Protein 5FUW (pdb70)

Organism: Trypanosoma brucei brucei (strain 927/4 GUTat10.1) (NCBI:txid185431)

Secondary structure (DSSP, 8-state):
---EEEEEE--TTS-HHHHHHHHHHHHHHTT--EEEEEETT----SEEEESSGGGGTTGGGG-SEEEEESGGG-TTHHHHHHHHHHTT-EEEEE--SB-TTSPBPHHHHHHHHH-SEEEE--EE-TTTSSSEE-EEEE-S----S----STTTEEEE-HHHHHHHHH-/--EEEEEE--TTS-HHHHHHHHHHHHHHTT--EEEEEE------EEEESSGGGGTTGGGG-SEEEESSGGG-TTHHHHHHHHHHTT-EEEEE--SB-TTSPBPHHHHHHHHH-SEEEE--EE-TTTSSSEE-EEEE-S----S-----TTTEEEE-HHHHHHHHH-

B-factor: mean 57.03, std 20.12, range [27.32, 152.0]

InterPro domains:
  IPR001267 Thymidine kinase [PF00265] (6-178)
  IPR001267 Thymidine kinase [PF00265] (205-378)
  IPR001267 Thymidine kinase [PTHR11441] (203-389)
  IPR020633 Thymidine kinase, conserved site [PS00603] (165-178)
  IPR020633 Thymidine kinase, conserved site [PS00603] (365-378)
  IPR027417 P-loop containing nucleoside triphosphate hydrolase [G3DSA:3.40.50.300] (4-137)
  IPR027417 P-loop containing nucleoside triphosphate hydrolase [G3DSA:3.40.50.300] (203-337)
  IPR027417 P-loop containing nucleoside triphosphate hydrolase [SSF52540] (6-137)
  IPR027417 P-loop containing nucleoside triphosphate hydrolase [SSF52540] (205-337)

Structure (mmCIF, N/CA/C/O backbone):
data_5FUW
#
_entry.id   5FUW
#
_cell.length_a   114.999
_cell.length_b   114.999
_cell.length_c   104.770
_cell.angle_alpha   90.00
_cell.angle_beta   90.00
_cell.angle_gamma   90.00
#
_symmetry.space_group_name_H-M   'P 43 2 2'
#
loop_
_entity.id
_entity.type
_entity.pdbx_description
1 polymer 'THYMDINE KINASE'
2 non-polymer '[(2R,3S,5R)-3-HYDROXY-5-[(5S)-5-METHYL-2,4-DIOXO-1,3-DIAZINAN-1-YL]OXOLAN-2-YL]METHYL DIHYDROGEN PHOSPHATE'
3 non-polymer 'PHOSPHATE ION'
4 non-polymer 'ZINC ION'
5 non-polymer THYMIDINE
6 water water
#
loop_
_atom_site.group_PDB
_atom_site.id
_atom_site.type_symbol
_atom_site.label_atom_id
_atom_site.label_alt_id
_atom_site.label_comp_id
_atom_site.label_asym_id
_atom_site.label_entity_id
_atom_site.label_seq_id
_atom_site.pdbx_PDB_ins_code
_atom_site.Cartn_x
_atom_site.Cartn_y
_atom_site.Cartn_z
_atom_site.occupancy
_atom_site.B_iso_or_equiv
_atom_site.auth_seq_id
_atom_site.auth_comp_id
_atom_site.auth_asym_id
_atom_site.auth_atom_id
_atom_site.pdbx_PDB_model_num
ATOM 1 N N . ALA A 1 1 ? 16.876 -28.978 -20.142 1.00 137.58 203 ALA A N 1
ATOM 2 C CA . ALA A 1 1 ? 16.753 -29.159 -18.651 1.00 132.44 203 ALA A CA 1
ATOM 3 C C . ALA A 1 1 ? 15.735 -30.291 -18.319 1.00 121.35 203 ALA A C 1
ATOM 4 O O . ALA A 1 1 ? 15.262 -31.011 -19.227 1.00 113.40 203 ALA A O 1
ATOM 6 N N . HIS A 1 2 ? 15.398 -30.455 -17.035 1.00 91.43 204 HIS A N 1
ATOM 7 C CA . HIS A 1 2 ? 14.266 -31.304 -16.650 1.00 80.93 204 HIS A CA 1
ATOM 8 C C . HIS A 1 2 ? 12.947 -30.510 -16.534 1.00 47.95 204 HIS A C 1
ATOM 9 O O . HIS A 1 2 ? 12.526 -30.201 -15.485 1.00 55.41 204 HIS A O 1
ATOM 16 N N . GLY A 1 3 ? 12.288 -30.284 -17.654 1.00 38.22 205 GLY A N 1
ATOM 17 C CA . GLY A 1 3 ? 10.951 -29.735 -17.710 1.00 42.04 205 GLY A CA 1
ATOM 18 C C . GLY A 1 3 ? 9.869 -30.550 -17.031 1.00 37.75 205 GLY A C 1
ATOM 19 O O . GLY A 1 3 ? 10.031 -31.709 -16.794 1.00 45.94 205 GLY A O 1
ATOM 20 N N . ARG A 1 4 ? 8.815 -29.898 -16.579 1.00 42.47 206 ARG A N 1
ATOM 21 C CA . ARG A 1 4 ? 7.708 -30.578 -15.926 1.00 35.63 206 ARG A CA 1
ATOM 22 C C . ARG A 1 4 ? 6.496 -29.697 -15.893 1.00 40.22 206 ARG A C 1
ATOM 23 O O . ARG A 1 4 ? 6.594 -28.501 -16.173 1.00 34.20 206 ARG A O 1
ATOM 31 N N . ILE A 1 5 ? 5.342 -30.317 -15.637 1.00 35.67 207 ILE A N 1
ATOM 32 C CA . ILE A 1 5 ? 4.075 -29.667 -15.545 1.00 34.85 207 ILE A CA 1
ATOM 33 C C . ILE A 1 5 ? 3.496 -30.049 -14.225 1.00 36.21 207 ILE A C 1
ATOM 34 O O . ILE A 1 5 ? 3.355 -31.239 -13.913 1.00 37.67 207 ILE A O 1
ATOM 39 N N . GLU A 1 6 ? 3.160 -29.043 -13.421 1.00 33.72 208 GLU A N 1
ATOM 40 C CA . GLU A 1 6 ? 2.494 -29.262 -12.153 1.00 28.91 208 GLU A CA 1
ATOM 41 C C . GLU A 1 6 ? 1.168 -28.555 -12.230 1.00 34.88 208 GLU A C 1
ATOM 42 O O . GLU A 1 6 ? 1.087 -27.434 -12.674 1.00 39.63 208 GLU A O 1
ATOM 48 N N . LEU A 1 7 ? 0.140 -29.228 -11.751 1.00 33.80 209 LEU A N 1
ATOM 49 C CA . LEU A 1 7 ? -1.206 -28.802 -11.847 1.00 30.23 209 LEU A CA 1
ATOM 50 C C . LEU A 1 7 ? -1.853 -28.755 -10.505 1.00 32.21 209 LEU A C 1
ATOM 51 O O . LEU A 1 7 ? -1.707 -29.691 -9.648 1.00 32.54 209 LEU A O 1
ATOM 56 N N . ILE A 1 8 ? -2.487 -27.615 -10.237 1.00 31.39 210 ILE A N 1
ATOM 57 C CA . ILE A 1 8 ? -3.193 -27.413 -9.012 1.00 28.84 210 ILE A CA 1
ATOM 58 C C . ILE A 1 8 ? -4.633 -27.180 -9.408 1.00 30.82 210 ILE A C 1
ATOM 59 O O . ILE A 1 8 ? -4.945 -26.144 -10.039 1.00 34.08 210 ILE A O 1
ATOM 64 N N . ILE A 1 9 ? -5.541 -28.010 -8.914 1.00 31.23 211 ILE A N 1
ATOM 65 C CA . ILE A 1 9 ? -6.967 -27.888 -9.203 1.00 34.06 211 ILE A CA 1
ATOM 66 C C . ILE A 1 9 ? -7.782 -27.876 -7.939 1.00 33.57 211 ILE A C 1
ATOM 67 O O . ILE A 1 9 ? -7.241 -27.896 -6.868 1.00 32.44 211 ILE A O 1
ATOM 72 N N . GLY A 1 10 ? -9.079 -27.781 -8.090 1.00 29.85 212 GLY A N 1
ATOM 73 C CA . GLY A 1 10 ? -9.995 -27.698 -6.964 1.00 33.00 212 GLY A CA 1
ATOM 74 C C . GLY A 1 10 ? -10.979 -26.631 -7.288 1.00 30.97 212 GLY A C 1
ATOM 75 O O . GLY A 1 10 ? -10.868 -25.971 -8.301 1.00 32.53 212 GLY A O 1
ATOM 76 N N . PRO A 1 11 ? -12.007 -26.486 -6.474 1.00 31.70 213 PRO A N 1
ATOM 77 C CA . PRO A 1 11 ? -13.011 -25.460 -6.696 1.00 32.60 213 PRO A CA 1
ATOM 78 C C . PRO A 1 11 ? -12.558 -24.075 -6.289 1.00 37.95 213 PRO A C 1
ATOM 79 O O . PRO A 1 11 ? -11.412 -23.865 -5.907 1.00 32.57 213 PRO A O 1
ATOM 83 N N . MET A 1 12 ? -1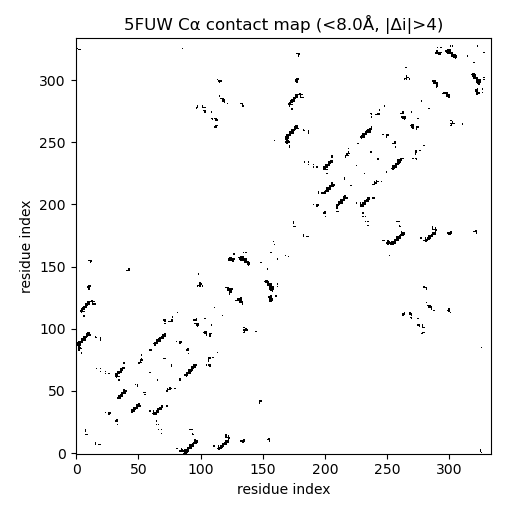3.433 -23.100 -6.460 1.00 37.99 214 MET A N 1
ATOM 84 C CA . MET A 1 12 ? -13.158 -21.796 -6.038 1.00 36.35 214 MET A CA 1
ATOM 85 C C . MET A 1 12 ? -12.954 -21.756 -4.514 1.00 34.48 214 MET A C 1
ATOM 86 O O . MET A 1 12 ? -13.501 -22.569 -3.737 1.00 34.19 214 MET A O 1
ATOM 91 N N . PHE A 1 13 ? -12.241 -20.733 -4.067 1.00 33.63 215 PHE A N 1
ATOM 92 C CA . PHE A 1 13 ? -12.010 -20.491 -2.601 1.00 34.11 215 PHE A CA 1
ATOM 93 C C . PHE A 1 13 ? -11.101 -21.484 -1.873 1.00 32.64 215 PHE A C 1
ATOM 94 O O . PHE A 1 13 ? -11.125 -21.567 -0.652 1.00 39.63 215 PHE A O 1
ATOM 102 N N . ALA A 1 14 ? -10.424 -22.337 -2.648 1.00 34.34 216 ALA A N 1
ATOM 103 C CA . ALA A 1 14 ? -9.571 -23.359 -2.154 1.00 34.29 216 ALA A CA 1
ATOM 104 C C . ALA A 1 14 ? -8.097 -22.889 -2.044 1.00 33.44 216 ALA A C 1
ATOM 105 O O . ALA A 1 14 ? -7.269 -23.627 -1.549 1.00 33.10 216 ALA A O 1
ATOM 107 N N . GLY A 1 15 ? -7.812 -21.676 -2.480 1.00 32.25 217 GLY A N 1
ATOM 108 C CA . GLY A 1 15 ? -6.486 -21.119 -2.452 1.00 33.98 217 GLY A CA 1
ATOM 109 C C . GLY A 1 15 ? -5.517 -21.581 -3.484 1.00 32.93 217 GLY A C 1
ATOM 110 O O . GLY A 1 15 ? -4.301 -21.596 -3.252 1.00 32.17 217 GLY A O 1
ATOM 111 N N . LYS A 1 16 ? -6.000 -21.877 -4.682 1.00 30.27 218 LYS A N 1
ATOM 112 C CA . LYS A 1 16 ? -5.144 -22.407 -5.701 1.00 31.05 218 LYS A CA 1
ATOM 113 C C . LYS A 1 16 ? -4.082 -21.395 -6.137 1.00 32.70 218 LYS A C 1
ATOM 114 O O . LYS A 1 16 ? -2.951 -21.767 -6.415 1.00 31.42 218 LYS A O 1
ATOM 120 N N . THR A 1 17 ? -4.484 -20.153 -6.324 1.00 31.31 219 THR A N 1
ATOM 121 C CA . THR A 1 17 ? -3.509 -19.152 -6.747 1.00 36.56 219 THR A CA 1
ATOM 122 C C . THR A 1 17 ? -2.441 -18.904 -5.617 1.00 32.13 219 THR A C 1
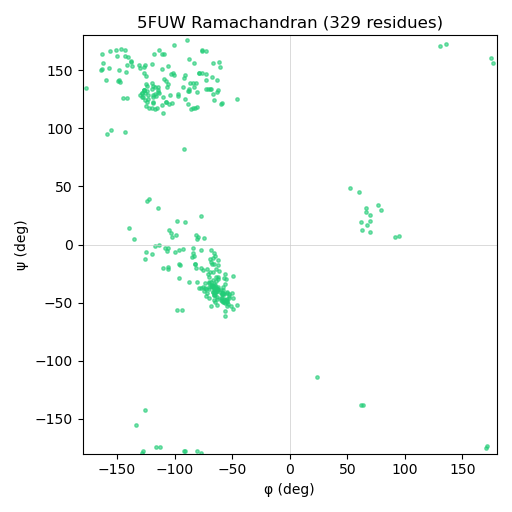ATOM 123 O O . THR A 1 17 ? -1.291 -18.692 -5.933 1.00 31.27 219 THR A O 1
ATOM 127 N N . THR A 1 18 ? -2.873 -18.921 -4.358 1.00 29.35 220 THR A N 1
ATOM 128 C CA . THR A 1 18 ? -1.994 -18.800 -3.225 1.00 35.19 220 THR A CA 1
ATOM 129 C C . THR A 1 18 ? -0.951 -19.937 -3.246 1.00 33.85 220 THR A C 1
ATOM 130 O O . THR A 1 18 ? 0.219 -19.691 -3.069 1.00 28.50 220 THR A O 1
ATOM 134 N N . GLU A 1 19 ? -1.390 -21.156 -3.568 1.00 31.38 221 GLU A N 1
ATOM 135 C CA . GLU A 1 19 ? -0.449 -22.279 -3.667 1.00 28.35 221 GLU A CA 1
ATOM 136 C C . GLU A 1 19 ? 0.485 -22.096 -4.807 1.00 29.23 221 GLU A C 1
ATOM 137 O O . GLU A 1 19 ? 1.669 -22.336 -4.701 1.00 28.53 221 GLU A O 1
ATOM 143 N N . LEU A 1 20 ? -0.039 -21.618 -5.925 1.00 31.45 222 LEU A N 1
ATOM 144 C CA . LEU A 1 20 ? 0.802 -21.348 -7.053 1.00 29.32 222 LEU A CA 1
ATOM 145 C C . LEU A 1 20 ? 1.953 -20.351 -6.705 1.00 31.68 222 LEU A C 1
ATOM 146 O O . LEU A 1 20 ? 3.094 -20.532 -7.160 1.00 30.84 222 LEU A O 1
ATOM 151 N N . MET A 1 21 ? 1.580 -19.231 -6.071 1.00 30.14 223 MET A N 1
ATOM 152 C CA . MET A 1 21 ? 2.522 -18.219 -5.714 1.00 33.33 223 MET A CA 1
ATOM 153 C C . MET A 1 21 ? 3.477 -18.746 -4.600 1.00 32.30 223 MET A C 1
ATOM 154 O O . MET A 1 21 ? 4.642 -18.428 -4.606 1.00 28.19 223 MET A O 1
ATOM 159 N N . ARG A 1 22 ? 2.982 -19.567 -3.662 1.00 29.94 224 ARG A N 1
ATOM 160 C CA . ARG A 1 22 ? 3.921 -20.257 -2.714 1.00 30.38 224 ARG A CA 1
ATOM 161 C C . ARG A 1 22 ? 4.985 -20.981 -3.471 1.00 34.38 224 ARG A C 1
ATOM 162 O O . ARG A 1 22 ? 6.178 -20.841 -3.141 1.00 30.72 224 ARG A O 1
ATOM 170 N N . ARG A 1 23 ? 4.597 -21.664 -4.555 1.00 29.60 225 ARG A N 1
ATOM 171 C CA . ARG A 1 23 ? 5.620 -22.382 -5.269 1.00 31.60 225 ARG A CA 1
ATOM 172 C C . ARG A 1 23 ? 6.542 -21.499 -6.027 1.00 30.23 225 ARG A C 1
ATOM 173 O O . ARG A 1 23 ? 7.749 -21.728 -6.050 1.00 32.78 225 ARG A O 1
ATOM 181 N N . VAL A 1 24 ? 5.995 -20.494 -6.677 1.00 30.53 226 VAL A N 1
ATOM 182 C CA . VAL A 1 24 ? 6.865 -19.558 -7.349 1.00 29.44 226 VAL A CA 1
ATOM 183 C C . VAL A 1 24 ? 7.918 -18.982 -6.360 1.00 32.02 226 VAL A C 1
ATOM 184 O O . VAL A 1 24 ? 9.124 -18.869 -6.725 1.00 32.95 226 VAL A O 1
ATOM 188 N N . GLN A 1 25 ? 7.459 -18.531 -5.198 1.00 31.82 227 GLN A N 1
ATOM 189 C CA . GLN A 1 25 ? 8.356 -17.880 -4.238 1.00 34.03 227 GLN A CA 1
ATOM 190 C C . GLN A 1 25 ? 9.539 -18.782 -3.818 1.00 34.90 227 GLN A C 1
ATOM 191 O O . GLN A 1 25 ? 10.664 -18.291 -3.727 1.00 35.34 227 GLN A O 1
ATOM 197 N N . ARG A 1 26 ? 9.273 -20.064 -3.638 1.00 30.23 228 ARG A N 1
ATOM 198 C CA . ARG A 1 26 ? 10.328 -21.037 -3.423 1.00 36.12 228 ARG A CA 1
ATOM 199 C C . ARG A 1 26 ? 11.363 -21.030 -4.495 1.00 34.18 228 ARG A C 1
ATOM 200 O O . ARG A 1 26 ? 12.522 -21.049 -4.196 1.00 36.58 228 ARG A O 1
ATOM 208 N N . HIS A 1 27 ? 10.936 -21.015 -5.747 1.00 32.11 229 HIS A N 1
ATOM 209 C CA . HIS A 1 27 ? 11.893 -20.969 -6.863 1.00 35.13 229 HIS A CA 1
ATOM 210 C C . HIS A 1 27 ? 12.653 -19.677 -6.917 1.00 33.08 229 HIS A C 1
ATOM 211 O O . HIS A 1 27 ? 13.845 -19.647 -7.261 1.00 31.22 229 HIS A O 1
ATOM 218 N N . LYS A 1 28 ? 11.966 -18.602 -6.584 1.00 27.32 230 LYS A N 1
ATOM 219 C CA . LYS A 1 28 ? 12.620 -17.281 -6.563 1.00 33.28 230 LYS A CA 1
ATOM 220 C C . LYS A 1 28 ? 13.740 -17.220 -5.465 1.00 37.39 230 LYS A C 1
ATOM 221 O O . LYS A 1 28 ? 14.783 -16.704 -5.731 1.00 34.40 230 LYS A O 1
ATOM 227 N N . HIS A 1 29 ? 13.567 -17.883 -4.339 1.00 33.91 231 HIS A N 1
ATOM 228 C CA . HIS A 1 29 ? 14.639 -17.899 -3.358 1.00 34.98 231 HIS A CA 1
ATOM 229 C C . HIS A 1 29 ? 15.902 -18.594 -3.880 1.00 34.74 231 HIS A C 1
ATOM 230 O O . HIS A 1 29 ? 16.992 -18.283 -3.444 1.00 37.99 231 HIS A O 1
ATOM 237 N N . ALA A 1 30 ? 15.765 -19.536 -4.800 1.00 35.44 232 ALA A N 1
ATOM 238 C CA . ALA A 1 30 ? 16.912 -20.121 -5.455 1.00 36.45 232 ALA A CA 1
ATOM 239 C C . ALA A 1 30 ? 17.307 -19.416 -6.723 1.00 34.87 232 ALA A C 1
ATOM 240 O O . ALA A 1 30 ? 18.006 -19.978 -7.539 1.00 36.51 232 ALA A O 1
ATOM 242 N N . GLN A 1 31 ? 16.866 -18.176 -6.879 1.00 35.89 233 GLN A N 1
ATOM 243 C CA . GLN A 1 31 ? 17.259 -17.313 -7.955 1.00 38.83 233 GLN A CA 1
ATOM 244 C C . GLN A 1 31 ? 16.791 -17.748 -9.340 1.00 38.56 233 GLN A C 1
ATOM 245 O O . GLN A 1 31 ? 17.290 -17.263 -10.364 1.00 36.36 233 GLN A O 1
ATOM 251 N N . ARG A 1 32 ? 15.822 -18.627 -9.395 1.00 33.83 234 ARG A N 1
ATOM 252 C CA . ARG A 1 32 ? 15.235 -18.967 -10.689 1.00 34.07 234 ARG A CA 1
ATOM 253 C C . ARG A 1 32 ? 14.385 -17.863 -11.189 1.00 30.94 234 ARG A C 1
ATOM 254 O O . ARG A 1 32 ? 13.672 -17.253 -10.399 1.00 33.83 234 ARG A O 1
ATOM 262 N N . SER A 1 33 ? 14.439 -17.635 -12.496 1.00 29.36 235 SER A N 1
ATOM 263 C CA . SER A 1 33 ? 13.602 -16.681 -13.123 1.00 28.09 235 SER A CA 1
ATOM 264 C C . SER A 1 33 ? 12.196 -17.249 -13.384 1.00 30.09 235 SER A C 1
ATOM 265 O O . SER A 1 33 ? 12.030 -18.371 -13.886 1.00 31.64 235 SER A O 1
ATOM 268 N N . CYS A 1 34 ? 11.215 -16.488 -13.000 1.00 31.20 236 CYS A N 1
ATOM 269 C CA . CYS A 1 34 ? 9.831 -16.870 -12.931 1.00 31.11 236 CYS A CA 1
ATOM 270 C C . CYS A 1 34 ? 9.000 -15.908 -13.687 1.00 34.29 236 CYS A C 1
ATOM 271 O O . CYS A 1 34 ? 9.165 -14.712 -13.557 1.00 33.32 236 CYS A O 1
ATOM 274 N N . TYR A 1 35 ? 8.085 -16.430 -14.524 1.00 33.84 237 TYR A N 1
ATOM 275 C CA . TYR A 1 35 ? 7.206 -15.601 -15.313 1.00 33.67 237 TYR A CA 1
ATOM 276 C C . TYR A 1 35 ? 5.801 -15.982 -14.980 1.00 33.67 237 TYR A C 1
ATOM 277 O O . TYR A 1 35 ? 5.452 -17.147 -15.133 1.00 34.51 237 TYR A O 1
ATOM 286 N N . ILE A 1 36 ? 4.971 -15.025 -14.643 1.00 31.65 238 ILE A N 1
ATOM 287 C CA . ILE A 1 36 ? 3.572 -15.302 -14.265 1.00 32.51 238 ILE A CA 1
ATOM 288 C C . ILE A 1 36 ? 2.608 -14.761 -15.342 1.00 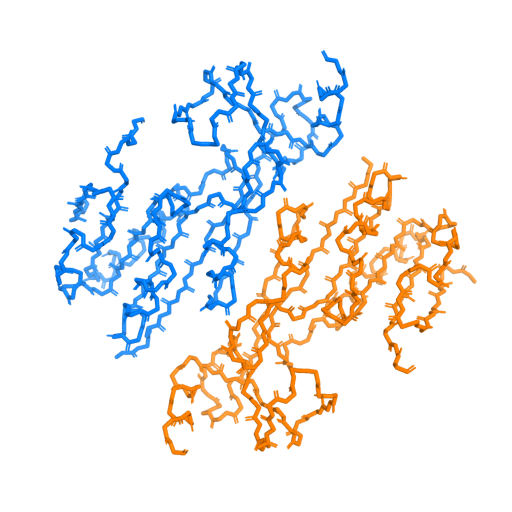40.45 238 ILE A C 1
ATOM 289 O O . ILE A 1 36 ? 2.622 -13.579 -15.669 1.00 36.37 238 ILE A O 1
ATOM 294 N N . ILE A 1 37 ? 1.834 -15.652 -15.927 1.00 35.24 239 ILE A N 1
ATOM 295 C CA . ILE A 1 37 ? 0.845 -15.323 -16.928 1.00 34.49 239 ILE A CA 1
ATOM 296 C C . ILE A 1 37 ? -0.557 -15.397 -16.316 1.00 34.46 239 ILE A C 1
ATOM 297 O O . ILE A 1 37 ? -0.945 -16.436 -15.736 1.00 36.40 239 ILE A O 1
ATOM 302 N N . LYS A 1 38 ? -1.276 -14.276 -16.356 1.00 35.88 240 LYS A N 1
ATOM 303 C CA . LYS A 1 38 ? -2.650 -14.177 -15.866 1.00 43.23 240 LYS A CA 1
ATOM 304 C C . LYS A 1 38 ? -3.555 -13.979 -17.063 1.00 42.37 240 LYS A C 1
ATOM 305 O O . LYS A 1 38 ? -3.109 -13.606 -18.166 1.00 40.83 240 LYS A O 1
ATOM 309 N N . TYR A 1 39 ? -4.816 -14.194 -16.817 1.00 38.87 241 TYR A N 1
ATOM 310 C CA . TYR A 1 39 ? -5.839 -14.010 -17.811 1.00 44.21 241 TYR A CA 1
ATOM 311 C C . TYR A 1 39 ? -6.353 -12.557 -17.823 1.00 47.37 241 TYR A C 1
ATOM 312 O O . TYR A 1 39 ? -6.661 -11.992 -16.815 1.00 49.50 241 TYR A O 1
ATOM 321 N N . THR A 1 40 ? -6.425 -12.030 -19.017 1.00 55.78 242 THR A N 1
ATOM 322 C CA . THR A 1 40 ? -6.668 -10.641 -19.338 1.00 70.43 242 THR A CA 1
ATOM 323 C C . THR A 1 40 ? -7.931 -10.104 -18.789 1.00 71.33 242 THR A C 1
ATOM 324 O O . THR A 1 40 ? -7.884 -9.061 -18.188 1.00 74.54 242 THR A O 1
ATOM 328 N N . GLY A 1 41 ? -9.051 -10.814 -18.985 1.00 78.78 243 GLY A N 1
ATOM 329 C CA . GLY A 1 41 ? -10.363 -10.388 -18.489 1.00 96.07 243 GLY A CA 1
ATOM 330 C C . GLY A 1 41 ? -10.571 -10.556 -16.979 1.00 97.52 243 GLY A C 1
ATOM 331 O O . GLY A 1 41 ? -11.630 -10.227 -16.456 1.00 98.95 243 GLY A O 1
ATOM 332 N N . ASP A 1 42 ? -9.531 -10.960 -16.264 1.00 113.39 244 ASP A N 1
ATOM 333 C CA . ASP A 1 42 ? -9.639 -11.395 -14.884 1.00 108.91 244 ASP A CA 1
ATOM 334 C C . ASP A 1 42 ? -9.504 -10.211 -13.937 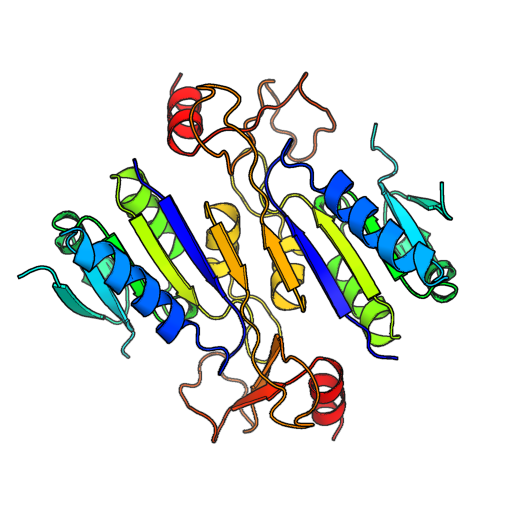1.00 115.59 244 ASP A C 1
ATOM 335 O O . ASP A 1 42 ? -8.580 -9.392 -14.077 1.00 107.62 244 ASP A O 1
ATOM 340 N N . THR A 1 43 ? -10.423 -10.136 -12.973 1.00 128.98 245 THR A N 1
ATOM 341 C CA . THR A 1 43 ? -10.472 -9.043 -11.978 1.00 130.78 245 THR A CA 1
ATOM 342 C C . THR A 1 43 ? -10.909 -9.644 -10.639 1.00 113.33 245 THR A C 1
ATOM 343 O O . THR A 1 43 ? -10.111 -9.830 -9.723 1.00 112.51 245 THR A O 1
ATOM 347 N N . LEU A 1 58 ? 5.548 -10.070 -7.010 1.00 103.11 260 LEU A N 1
ATOM 348 C CA . LEU A 1 58 ? 6.042 -8.892 -7.707 1.00 95.07 260 LEU A CA 1
ATOM 349 C C . LEU A 1 58 ? 7.132 -9.305 -8.701 1.00 85.45 260 LEU A C 1
ATOM 350 O O . LEU A 1 58 ? 8.092 -8.577 -8.864 1.00 82.51 260 LEU A O 1
ATOM 352 N N . THR A 1 59 ? 6.949 -10.456 -9.370 1.00 79.03 261 THR A N 1
ATOM 353 C CA . THR A 1 59 ? 7.819 -10.875 -10.474 1.00 83.87 261 THR A CA 1
ATOM 354 C C . THR A 1 59 ? 7.281 -10.632 -11.915 1.00 69.35 261 THR A C 1
ATOM 355 O O . THR A 1 59 ? 6.117 -10.298 -12.089 1.00 67.34 261 THR A O 1
ATOM 359 N N . ALA A 1 60 ? 8.139 -10.854 -12.915 1.00 69.49 262 ALA A N 1
ATOM 360 C CA . ALA A 1 60 ? 7.751 -10.669 -14.387 1.00 63.02 262 ALA A CA 1
ATOM 361 C C . ALA A 1 60 ? 6.421 -11.284 -14.740 1.00 45.57 262 ALA A C 1
ATOM 362 O O . ALA A 1 60 ? 6.176 -12.442 -14.340 1.00 40.66 262 ALA A O 1
ATOM 364 N N . ASN A 1 61 ? 5.523 -10.500 -15.308 1.00 49.48 263 ASN A N 1
ATOM 365 C CA . ASN A 1 61 ? 4.178 -10.964 -15.611 1.00 49.38 263 ASN A CA 1
ATOM 366 C C . ASN A 1 61 ? 3.486 -10.213 -16.702 1.00 54.75 263 ASN A C 1
ATOM 367 O O . ASN A 1 61 ? 3.944 -9.203 -17.180 1.00 53.32 263 ASN A O 1
ATOM 372 N N . VAL A 1 62 ? 2.403 -10.807 -17.144 1.00 46.30 264 VAL A N 1
ATOM 373 C CA . VAL A 1 62 ? 1.747 -10.401 -18.295 1.00 41.75 264 VAL A CA 1
ATOM 374 C C . VAL A 1 62 ? 0.330 -10.926 -18.107 1.00 43.66 264 VAL A C 1
ATOM 375 O O . VAL A 1 62 ? 0.066 -11.899 -17.391 1.00 43.75 264 VAL A O 1
ATOM 379 N N . SER A 1 63 ? -0.581 -10.213 -18.720 1.00 43.16 265 SER A N 1
ATOM 380 C CA . SER A 1 63 ? -1.974 -10.536 -18.800 1.00 48.37 265 SER A CA 1
ATOM 381 C C . SER A 1 63 ? -2.291 -10.703 -20.228 1.00 49.39 265 SER A C 1
ATOM 382 O O . SER A 1 63 ? -2.000 -9.861 -20.980 1.00 52.30 265 SER A O 1
ATOM 385 N N . VAL A 1 64 ? -2.891 -11.821 -20.597 1.00 49.61 266 VAL A N 1
ATOM 386 C CA . VAL A 1 64 ? -3.198 -12.110 -21.994 1.00 43.53 266 VAL A CA 1
ATOM 387 C C . VAL A 1 64 ? -4.527 -12.820 -22.018 1.00 50.83 266 VAL A C 1
ATOM 388 O O . VAL A 1 64 ? -5.019 -13.236 -20.953 1.00 46.57 266 VAL A O 1
ATOM 392 N N . SER A 1 65 ? -5.113 -12.938 -23.213 1.00 48.04 267 SER A N 1
ATOM 393 C CA . SER A 1 65 ? -6.387 -13.604 -23.393 1.00 55.77 267 SER A CA 1
ATOM 394 C C . SER A 1 65 ? -6.147 -14.922 -24.023 1.00 45.47 267 SER A C 1
ATOM 395 O O . SER A 1 65 ? -6.976 -15.839 -23.907 1.00 48.63 267 SER A O 1
ATOM 398 N N . ASN A 1 66 ? -5.009 -15.077 -24.679 1.00 48.28 268 ASN A N 1
ATOM 399 C CA . ASN A 1 66 ? -4.503 -16.453 -24.890 1.00 53.94 268 ASN A CA 1
ATOM 400 C C . ASN A 1 66 ? -2.998 -16.560 -24.888 1.00 45.06 268 ASN A C 1
ATOM 401 O O . ASN A 1 66 ? -2.305 -15.597 -24.940 1.00 49.77 268 ASN A O 1
ATOM 406 N N . LEU A 1 67 ? -2.520 -17.761 -24.828 1.00 45.32 269 LEU A N 1
ATOM 407 C CA . LEU A 1 67 ? -1.113 -17.976 -24.598 1.00 48.24 269 LEU A CA 1
ATOM 408 C C . LEU A 1 67 ? -0.249 -17.722 -25.765 1.00 52.05 269 LEU A C 1
ATOM 409 O O . LEU A 1 67 ? 0.948 -17.489 -25.624 1.00 48.49 269 LEU A O 1
ATOM 414 N N . HIS A 1 68 ? -0.841 -17.770 -26.942 1.00 61.75 270 HIS A N 1
ATOM 415 C CA . HIS A 1 68 ? -0.140 -17.484 -28.177 1.00 55.46 270 HIS A CA 1
ATOM 416 C C . HIS A 1 68 ? 0.302 -15.995 -28.107 1.00 44.42 270 HIS A C 1
ATOM 417 O O . HIS A 1 68 ? 1.352 -15.677 -28.577 1.00 51.88 270 HIS A O 1
ATOM 424 N N . ASP A 1 69 ? -0.446 -15.116 -27.447 1.00 42.43 271 ASP A N 1
ATOM 425 C CA . ASP A 1 69 ? -0.023 -13.714 -27.307 1.00 44.22 271 ASP A CA 1
ATOM 426 C C . ASP A 1 69 ? 1.204 -13.414 -26.438 1.00 51.42 271 ASP A C 1
ATOM 427 O O . ASP A 1 69 ? 1.583 -12.282 -26.323 1.00 52.46 271 ASP A O 1
ATOM 432 N N . VAL A 1 70 ? 1.748 -14.420 -25.795 1.00 44.79 272 VAL A N 1
ATOM 433 C CA . VAL A 1 70 ? 2.935 -14.292 -24.999 1.00 41.82 272 VAL A CA 1
ATOM 434 C C . VAL A 1 70 ? 4.134 -14.349 -25.899 1.00 42.53 272 VAL A C 1
ATOM 435 O O . VAL A 1 70 ? 5.202 -14.019 -25.496 1.00 44.57 272 VAL A O 1
ATOM 439 N N . GLY A 1 71 ? 3.952 -14.833 -27.109 1.00 46.36 273 GLY A N 1
ATOM 440 C CA . GLY A 1 71 ? 5.040 -14.984 -28.029 1.00 39.81 273 GLY A CA 1
ATOM 441 C C . GLY A 1 71 ? 6.033 -15.967 -27.514 1.00 37.09 273 GLY A C 1
ATOM 442 O O . GLY A 1 71 ? 5.676 -16.959 -26.966 1.00 37.57 273 GLY A O 1
ATOM 443 N N . ASP A 1 72 ? 7.294 -15.645 -27.676 1.00 38.99 274 ASP A N 1
ATOM 444 C CA . ASP A 1 72 ? 8.359 -16.488 -27.223 1.00 38.93 274 ASP A CA 1
ATOM 445 C C . ASP A 1 72 ? 9.018 -15.935 -25.969 1.00 38.43 274 ASP A C 1
ATOM 446 O O . ASP A 1 72 ? 10.038 -16.389 -25.556 1.00 41.80 274 ASP A O 1
ATOM 451 N N . GLU A 1 73 ? 8.386 -14.959 -25.360 1.00 36.97 275 GLU A N 1
ATOM 452 C CA . GLU A 1 73 ? 8.880 -14.339 -24.154 1.00 40.55 275 GLU A CA 1
ATOM 453 C C . GLU A 1 73 ? 9.114 -15.325 -23.008 1.00 39.85 275 GLU A C 1
ATOM 454 O O . GLU A 1 73 ? 10.037 -15.181 -22.278 1.00 35.47 275 GLU A O 1
ATOM 460 N N . TRP A 1 74 ? 8.294 -16.353 -22.928 1.00 36.42 276 TRP A N 1
ATOM 461 C CA . TRP A 1 74 ? 8.431 -17.425 -21.980 1.00 39.82 276 TRP A CA 1
ATOM 462 C C . TRP A 1 74 ? 9.744 -18.168 -21.997 1.00 39.74 276 TRP A C 1
ATOM 463 O O . TRP A 1 74 ? 10.119 -18.709 -20.992 1.00 35.56 276 TRP A O 1
ATOM 474 N N . ARG A 1 75 ? 10.457 -18.176 -23.114 1.00 40.29 277 ARG A N 1
ATOM 475 C CA . ARG A 1 75 ? 11.738 -18.818 -23.192 1.00 37.09 277 ARG A CA 1
ATOM 476 C C . ARG A 1 75 ? 12.820 -18.194 -22.351 1.00 39.95 277 ARG A C 1
ATOM 477 O O . ARG A 1 75 ? 13.782 -18.875 -22.049 1.00 37.33 277 ARG A O 1
ATOM 485 N N . LYS A 1 76 ? 12.640 -16.951 -21.892 1.00 37.14 278 LYS A N 1
ATOM 486 C CA . LYS A 1 76 ? 13.601 -16.322 -21.016 1.00 36.13 278 LYS A CA 1
ATOM 487 C C . LYS A 1 76 ? 13.544 -16.721 -19.542 1.00 38.44 278 LYS A C 1
ATOM 488 O O . LYS A 1 76 ? 14.297 -16.182 -18.761 1.00 32.76 278 LYS A O 1
ATOM 494 N N . TYR A 1 77 ? 12.734 -17.693 -19.170 1.00 37.51 279 TYR A N 1
ATOM 495 C CA . TYR A 1 77 ? 12.554 -17.986 -17.761 1.00 34.03 279 TYR A CA 1
ATOM 496 C C . TYR A 1 77 ? 12.715 -19.488 -17.470 1.00 36.42 279 TYR A C 1
ATOM 497 O O . TYR A 1 77 ? 12.428 -20.305 -18.341 1.00 36.78 279 TYR A O 1
ATOM 506 N N . ASP A 1 78 ? 13.099 -19.809 -16.228 1.00 31.14 280 ASP A N 1
ATOM 507 C CA . ASP A 1 78 ? 13.184 -21.154 -15.756 1.00 34.47 280 ASP A CA 1
ATOM 508 C C . ASP A 1 78 ? 11.782 -21.726 -15.426 1.00 35.34 280 ASP A C 1
ATOM 509 O O . ASP A 1 78 ? 11.556 -22.896 -15.611 1.00 37.85 280 ASP A O 1
ATOM 514 N N . VAL A 1 79 ? 10.899 -20.910 -14.878 1.00 33.01 281 VAL A N 1
ATOM 515 C CA . VAL A 1 79 ? 9.620 -21.316 -14.277 1.00 31.23 281 VAL A CA 1
ATOM 516 C C . VAL A 1 79 ? 8.548 -20.433 -14.867 1.00 34.75 281 VAL A C 1
ATOM 517 O O . VAL A 1 79 ? 8.708 -19.226 -14.912 1.00 32.77 281 VAL A O 1
ATOM 521 N N . ILE A 1 80 ? 7.482 -21.053 -15.376 1.00 32.71 282 ILE A N 1
ATOM 522 C CA . ILE A 1 80 ? 6.309 -20.390 -15.975 1.00 30.74 282 ILE A CA 1
ATOM 523 C C . ILE A 1 80 ? 5.112 -20.786 -15.152 1.00 33.96 282 ILE A C 1
ATOM 524 O O . ILE A 1 80 ? 4.837 -21.977 -14.963 1.00 34.27 282 ILE A O 1
ATOM 529 N N . ALA A 1 81 ? 4.402 -19.795 -14.612 1.00 33.36 283 ALA A N 1
ATOM 530 C CA . ALA A 1 81 ? 3.197 -20.014 -13.800 1.00 32.22 283 ALA A CA 1
ATOM 531 C C . ALA A 1 81 ? 2.016 -19.443 -14.541 1.00 34.76 283 ALA A C 1
ATOM 532 O O . ALA A 1 81 ? 2.107 -18.364 -15.077 1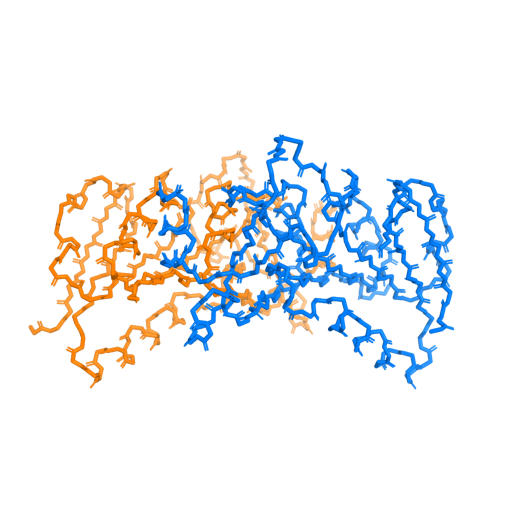.00 39.08 283 ALA A O 1
ATOM 534 N N . VAL A 1 82 ? 0.957 -20.231 -14.657 1.00 32.95 284 VAL A N 1
ATOM 535 C CA . VAL A 1 82 ? -0.219 -19.886 -15.431 1.00 3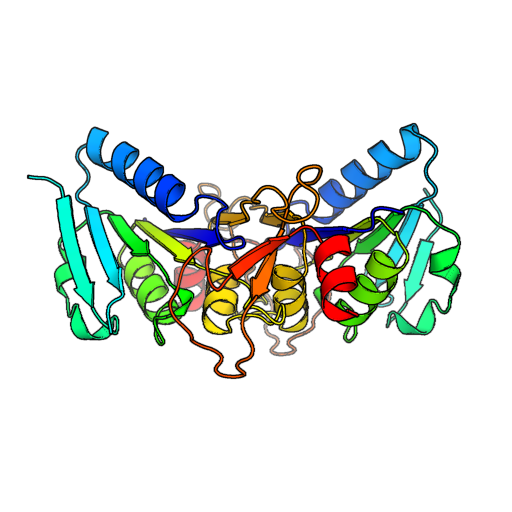0.02 284 VAL A CA 1
ATOM 536 C C . VAL A 1 82 ? -1.356 -19.937 -14.450 1.00 31.35 284 VAL A C 1
ATOM 537 O O . VAL A 1 82 ? -1.638 -20.986 -13.841 1.00 31.32 284 VAL A O 1
ATOM 541 N N . ASP A 1 83 ? -2.010 -18.794 -14.225 1.00 29.52 285 ASP A N 1
ATOM 542 C CA . ASP A 1 83 ? -3.093 -18.738 -13.302 1.00 33.17 285 ASP A CA 1
ATOM 543 C C . ASP A 1 83 ? -4.452 -18.757 -14.038 1.00 38.78 285 ASP A C 1
ATOM 544 O O . ASP A 1 83 ? -4.595 -18.148 -15.075 1.00 36.78 285 ASP A O 1
ATOM 549 N N . GLU A 1 84 ? -5.482 -19.347 -13.456 1.00 38.89 286 GLU A N 1
ATOM 550 C CA . GLU A 1 84 ? -6.818 -19.396 -14.125 1.00 38.52 286 GLU A CA 1
ATOM 551 C C . GLU A 1 84 ? -6.755 -20.134 -15.492 1.00 38.99 286 GLU A C 1
ATOM 552 O O . GLU A 1 84 ? -7.260 -19.705 -16.507 1.00 39.49 286 GLU A O 1
ATOM 558 N N . GLY A 1 85 ? -6.074 -21.257 -15.495 1.00 37.52 287 GLY A N 1
ATOM 559 C CA . GLY A 1 85 ? -5.796 -21.994 -16.707 1.00 38.84 287 GLY A CA 1
ATOM 560 C C . GLY A 1 85 ? -7.046 -22.372 -17.524 1.00 38.79 287 GLY A C 1
ATOM 561 O O . GLY A 1 85 ? -6.957 -22.480 -18.745 1.00 40.21 287 GLY A O 1
ATOM 562 N N . GLN A 1 86 ? -8.169 -22.567 -16.834 1.00 37.52 288 GLN A N 1
ATOM 563 C CA . GLN A 1 86 ? -9.369 -22.946 -17.522 1.00 44.88 288 GLN A CA 1
ATOM 564 C C . GLN A 1 86 ? -9.852 -21.879 -18.543 1.00 45.56 288 GLN A C 1
ATOM 565 O O . GLN A 1 86 ? -10.680 -22.178 -19.319 1.00 45.40 288 GLN A O 1
ATOM 571 N N . PHE A 1 87 ? -9.397 -20.629 -18.458 1.00 41.02 289 PHE A N 1
ATOM 572 C CA . PHE A 1 87 ? -9.792 -19.573 -19.396 1.00 39.67 289 PHE A CA 1
ATOM 573 C C . PHE A 1 87 ? -8.982 -19.580 -20.692 1.00 42.17 289 PHE A C 1
ATOM 574 O O . PHE A 1 87 ? -9.278 -18.844 -21.595 1.00 45.78 289 PHE A O 1
ATOM 582 N N . PHE A 1 88 ? -7.914 -20.350 -20.779 1.00 36.63 290 PHE A N 1
ATOM 583 C CA . PHE A 1 88 ? -7.049 -20.252 -21.929 1.00 39.12 290 PHE A CA 1
ATOM 584 C C . PHE A 1 88 ? -7.359 -21.428 -22.816 1.00 44.16 290 PHE A C 1
ATOM 585 O O . PHE A 1 88 ? -7.175 -22.570 -22.388 1.00 48.69 290 PHE A O 1
ATOM 593 N N . PRO A 1 89 ? -7.756 -21.156 -24.070 1.00 47.95 291 PRO A N 1
ATOM 594 C CA . PRO A 1 89 ? -8.131 -22.263 -24.902 1.00 54.71 291 PRO A CA 1
ATOM 595 C C . PRO A 1 89 ? -6.972 -23.114 -25.352 1.00 52.76 291 PRO A C 1
ATOM 596 O O . PRO A 1 89 ? -7.193 -24.251 -25.674 1.00 59.32 291 PRO A O 1
ATOM 600 N N . ASP A 1 90 ? -5.752 -22.628 -25.344 1.00 45.52 292 ASP A N 1
ATOM 601 C CA . ASP A 1 90 ? -4.673 -23.460 -25.895 1.00 48.81 292 ASP A CA 1
ATOM 602 C C . ASP A 1 90 ? -3.677 -23.871 -24.808 1.00 49.25 292 ASP A C 1
ATOM 603 O O . ASP A 1 90 ? -2.520 -23.948 -25.076 1.00 45.69 292 ASP A O 1
ATOM 608 N N . VAL A 1 91 ? -4.138 -24.043 -23.588 1.00 44.91 293 VAL A N 1
ATOM 609 C CA . VAL A 1 91 ? -3.237 -24.240 -22.463 1.00 41.63 293 VAL A CA 1
ATOM 610 C C . VAL A 1 91 ? -2.505 -25.542 -22.414 1.00 38.87 293 VAL A C 1
ATOM 611 O O . VAL A 1 91 ? -1.293 -25.567 -22.109 1.00 42.54 293 VAL A O 1
ATOM 615 N N . ALA A 1 92 ? -3.127 -26.640 -22.812 1.00 39.59 294 ALA A N 1
ATOM 616 C CA . ALA A 1 92 ? -2.388 -27.918 -22.763 1.00 35.95 294 ALA A CA 1
ATOM 617 C C . ALA A 1 92 ? -1.176 -27.909 -23.686 1.00 35.66 294 ALA A C 1
ATOM 618 O O . ALA A 1 92 ? -0.064 -28.249 -23.303 1.00 41.64 294 ALA A O 1
ATOM 620 N N . ALA A 1 93 ? -1.388 -27.448 -24.898 1.00 38.34 295 ALA A N 1
ATOM 621 C CA . ALA A 1 93 ? -0.343 -27.442 -25.851 1.00 43.02 295 ALA A CA 1
ATOM 622 C C . ALA A 1 93 ? 0.805 -26.484 -25.421 1.00 38.83 295 ALA A C 1
ATOM 623 O O . ALA A 1 93 ? 1.984 -26.749 -25.654 1.00 39.07 295 ALA A O 1
ATOM 625 N N . PHE A 1 94 ? 0.428 -25.328 -24.889 1.00 41.45 296 PHE A N 1
ATOM 626 C CA . PHE A 1 94 ? 1.425 -24.373 -24.378 1.00 37.10 296 PHE A CA 1
ATOM 627 C C . PHE A 1 94 ? 2.276 -24.986 -23.297 1.00 28.99 296 PHE A C 1
ATOM 628 O O . PHE A 1 94 ? 3.470 -24.968 -23.377 1.00 32.40 296 PHE A O 1
ATOM 636 N N . CYS A 1 95 ? 1.644 -25.608 -22.339 1.00 32.93 297 CYS A N 1
ATOM 637 C CA . CYS A 1 95 ? 2.366 -26.213 -21.248 1.00 33.92 297 CYS A CA 1
ATOM 638 C C . CYS A 1 95 ? 3.256 -27.325 -21.679 1.00 38.19 297 CYS A C 1
ATOM 639 O O . CYS A 1 95 ? 4.432 -27.449 -21.189 1.00 36.91 297 CYS A O 1
ATOM 642 N N . SER A 1 96 ? 2.775 -28.162 -22.610 1.00 37.62 298 SER A N 1
ATOM 643 C CA . SER A 1 96 ? 3.646 -29.209 -23.148 1.00 37.90 298 SER A CA 1
ATOM 644 C C . SER A 1 96 ? 4.836 -28.646 -23.936 1.00 35.43 298 SER A C 1
ATOM 645 O O . SER A 1 96 ? 5.931 -29.118 -23.799 1.00 35.76 298 SER A O 1
ATOM 648 N N . LYS A 1 97 ? 4.588 -27.646 -24.780 1.00 37.88 299 LYS A N 1
ATOM 649 C CA . LYS A 1 97 ? 5.714 -27.011 -25.499 1.00 39.22 299 LYS A CA 1
ATOM 650 C C . LYS A 1 97 ? 6.764 -26.448 -24.530 1.00 42.72 299 LYS A C 1
ATOM 651 O O . LYS A 1 97 ? 7.972 -26.707 -24.652 1.00 42.23 299 LYS A O 1
ATOM 657 N N . ALA A 1 98 ? 6.281 -25.811 -23.480 1.00 39.02 300 ALA A N 1
ATOM 658 C CA . ALA A 1 98 ? 7.216 -25.213 -22.529 1.00 41.05 300 ALA A CA 1
ATOM 659 C C . ALA A 1 98 ? 7.939 -26.270 -21.759 1.00 37.32 300 ALA A C 1
ATOM 660 O O . ALA A 1 98 ? 9.163 -26.155 -21.553 1.00 35.08 300 ALA A O 1
ATOM 662 N N . ALA A 1 99 ? 7.214 -27.281 -21.248 1.00 35.38 301 ALA A N 1
ATOM 663 C CA . ALA A 1 99 ? 7.910 -28.315 -20.488 1.00 35.07 301 ALA A CA 1
ATOM 664 C C . ALA A 1 99 ? 8.854 -29.098 -21.380 1.00 42.56 301 ALA A C 1
ATOM 665 O O . ALA A 1 99 ? 9.931 -29.492 -20.931 1.00 42.11 301 ALA A O 1
ATOM 667 N N . ASP A 1 100 ? 8.518 -29.306 -22.646 1.00 41.63 302 ASP A N 1
ATOM 668 C CA . ASP A 1 100 ? 9.555 -29.951 -23.566 1.00 47.48 302 ASP A CA 1
ATOM 669 C C . ASP A 1 100 ? 10.820 -29.120 -23.747 1.00 52.31 302 ASP A C 1
ATOM 670 O O . ASP A 1 100 ? 11.859 -29.672 -24.008 1.00 47.86 302 ASP A O 1
ATOM 675 N N . SER A 1 101 ? 10.731 -27.792 -23.631 1.00 42.30 303 SER A N 1
ATOM 676 C CA . SER A 1 101 ? 11.900 -26.962 -23.661 1.00 46.68 303 SER A CA 1
ATOM 677 C C . SER A 1 101 ? 12.618 -26.913 -22.344 1.00 42.05 303 SER A C 1
ATOM 678 O O . SER A 1 101 ? 13.468 -26.094 -22.181 1.00 49.24 303 SER A O 1
ATOM 681 N N . GLY A 1 102 ? 12.206 -27.665 -21.357 1.00 37.32 304 GLY A N 1
ATOM 682 C CA . GLY A 1 102 ? 12.929 -27.655 -20.083 1.00 39.73 304 GLY A CA 1
ATOM 683 C C . GLY A 1 102 ? 12.361 -26.704 -19.025 1.00 42.52 304 GLY A C 1
ATOM 684 O O . GLY A 1 102 ? 12.961 -26.597 -18.003 1.00 41.32 304 GLY A O 1
ATOM 685 N N . LYS A 1 103 ? 11.205 -26.077 -19.252 1.00 37.11 305 LYS A N 1
ATOM 686 C CA . LYS A 1 103 ? 10.618 -25.267 -18.214 1.00 37.89 305 LYS A CA 1
ATOM 687 C C . LYS A 1 103 ? 9.888 -26.069 -17.156 1.00 39.43 305 LYS A C 1
ATOM 688 O O . LYS A 1 103 ? 9.228 -27.088 -17.452 1.00 35.91 305 LYS A O 1
ATOM 694 N N . VAL A 1 104 ? 9.921 -25.547 -15.930 1.00 35.27 306 VAL A N 1
ATOM 695 C CA . VAL A 1 104 ? 8.955 -25.917 -14.883 1.00 32.78 306 VAL A CA 1
ATOM 696 C C . VAL A 1 104 ? 7.712 -25.069 -15.077 1.00 33.94 306 VAL A C 1
ATOM 697 O O . VAL A 1 104 ? 7.756 -23.863 -14.997 1.00 35.83 306 VAL A O 1
ATOM 701 N N . VAL A 1 105 ? 6.603 -25.715 -15.348 1.00 33.66 307 VAL A N 1
ATOM 702 C CA . VAL A 1 105 ? 5.377 -25.095 -15.652 1.00 32.10 307 VAL A CA 1
ATOM 703 C C . VAL A 1 105 ? 4.381 -25.451 -14.562 1.00 35.81 307 VAL A C 1
ATOM 704 O O . VAL A 1 105 ? 4.179 -26.606 -14.248 1.00 35.97 307 VAL A O 1
ATOM 708 N N . ILE A 1 106 ? 3.754 -24.441 -13.996 1.00 33.13 308 ILE A N 1
ATOM 709 C CA . ILE A 1 106 ? 2.887 -24.594 -12.834 1.00 33.23 308 ILE A CA 1
ATOM 710 C C . ILE A 1 106 ? 1.605 -23.937 -13.241 1.00 32.47 308 ILE A C 1
ATOM 711 O O . ILE A 1 106 ? 1.598 -22.773 -13.712 1.00 33.44 308 ILE A O 1
ATOM 716 N N . VAL A 1 107 ? 0.517 -24.663 -13.108 1.00 31.27 309 VAL A N 1
ATOM 717 C CA . VAL A 1 107 ? -0.778 -24.179 -13.560 1.00 29.56 309 VAL A CA 1
ATOM 718 C C . VAL A 1 107 ? -1.737 -24.294 -12.411 1.00 30.30 309 VAL A C 1
ATOM 719 O O . VAL A 1 107 ? -1.884 -25.381 -11.836 1.00 34.85 309 VAL A O 1
ATOM 723 N N . SER A 1 108 ? -2.509 -23.228 -12.152 1.00 29.52 310 SER A N 1
ATOM 724 C CA . SER A 1 108 ? -3.701 -23.368 -11.312 1.00 29.93 310 SER A CA 1
ATOM 725 C C . SER A 1 108 ? -4.894 -23.210 -12.214 1.00 31.68 310 SER A C 1
ATOM 726 O O . SER A 1 108 ? -4.926 -22.267 -13.007 1.00 32.17 310 SER A O 1
ATOM 729 N N . ALA A 1 109 ? -5.921 -23.992 -11.935 1.00 31.41 311 ALA A N 1
ATOM 730 C CA . ALA A 1 109 ? -7.131 -24.031 -12.719 1.00 31.97 311 ALA A CA 1
ATOM 731 C C . ALA A 1 109 ? -8.262 -24.697 -12.002 1.00 29.15 311 ALA A C 1
ATOM 732 O O . ALA A 1 109 ? -8.042 -25.544 -11.149 1.00 34.96 311 ALA A O 1
ATOM 734 N N . LEU A 1 110 ? -9.487 -24.267 -12.309 1.00 33.30 312 LEU A N 1
ATOM 735 C CA . LEU A 1 110 ? -10.673 -25.044 -12.025 1.00 34.29 312 LEU A CA 1
ATOM 736 C C . LEU A 1 110 ? -10.661 -26.323 -12.908 1.00 34.49 312 LEU A C 1
ATOM 737 O O . LEU A 1 110 ? -10.333 -26.263 -14.046 1.00 40.23 312 LEU A O 1
ATOM 742 N N . ASP A 1 111 ? -10.860 -27.460 -12.291 1.00 38.32 313 ASP A N 1
ATOM 743 C CA . ASP A 1 111 ? -11.081 -28.690 -13.000 1.00 43.42 313 ASP A CA 1
ATOM 744 C C . ASP A 1 111 ? -12.556 -28.767 -13.465 1.00 44.08 313 ASP A C 1
ATOM 745 O O . ASP A 1 111 ? -12.817 -29.362 -14.470 1.00 47.55 313 ASP A O 1
ATOM 750 N N . ALA A 1 112 ? -13.473 -28.200 -12.699 1.00 46.39 314 ALA A N 1
ATOM 751 C CA . ALA A 1 112 ? -14.906 -28.315 -12.911 1.00 45.55 314 ALA A CA 1
ATOM 752 C C . ALA A 1 112 ? -15.572 -26.971 -12.966 1.00 48.69 314 ALA A C 1
ATOM 753 O O . ALA A 1 112 ? -15.226 -26.090 -12.170 1.00 48.61 314 ALA A O 1
ATOM 755 N N . ASP A 1 113 ? -16.650 -26.873 -13.782 1.00 43.19 315 ASP A N 1
ATOM 756 C CA . ASP A 1 113 ? -17.412 -25.627 -13.877 1.00 43.17 315 ASP A CA 1
ATOM 757 C C . ASP A 1 113 ? -18.516 -25.730 -12.870 1.00 34.04 315 ASP A C 1
ATOM 758 O O . ASP A 1 113 ? -18.558 -26.664 -12.071 1.00 39.53 315 ASP A O 1
ATOM 763 N N . TYR A 1 114 ? -19.354 -24.723 -12.826 1.00 41.80 316 TYR A N 1
ATOM 764 C CA . TYR A 1 114 ? -20.448 -24.680 -11.835 1.00 52.66 316 TYR A CA 1
ATOM 765 C C . TYR A 1 114 ? -21.521 -25.768 -11.973 1.00 53.14 316 TYR A C 1
ATOM 766 O O . TYR A 1 114 ? -22.346 -25.902 -11.084 1.00 47.37 316 TYR A O 1
ATOM 775 N N . LEU A 1 115 ? -21.487 -26.518 -13.077 1.00 51.75 317 LEU A N 1
ATOM 776 C CA . LEU A 1 115 ? -22.390 -27.654 -13.260 1.00 56.04 317 LEU A CA 1
ATOM 777 C C . LEU A 1 115 ? -21.687 -28.949 -13.006 1.00 59.78 317 LEU A C 1
ATOM 778 O O . LEU A 1 115 ? -22.216 -29.967 -13.297 1.00 60.71 317 LEU A O 1
ATOM 783 N N . GLN A 1 116 ? -20.451 -28.893 -12.540 1.00 53.05 318 GLN A N 1
ATOM 784 C CA . GLN A 1 116 ? -19.617 -30.040 -12.259 1.00 54.73 318 GLN A CA 1
ATOM 785 C C . GLN A 1 116 ? -19.175 -30.764 -13.481 1.00 50.73 318 GLN A C 1
ATOM 786 O O . GLN A 1 116 ? -18.790 -31.923 -13.427 1.00 46.72 318 GLN A O 1
ATOM 792 N N . GLU A 1 117 ? -19.120 -30.043 -14.577 1.00 56.61 319 GLU A N 1
ATOM 793 C CA . GLU A 1 117 ? -18.621 -30.612 -15.817 1.00 55.49 319 GLU A CA 1
ATOM 794 C C . GLU A 1 117 ? -17.179 -30.152 -15.992 1.00 52.60 319 GLU A C 1
ATOM 795 O O . GLU A 1 117 ? -16.855 -29.008 -15.671 1.00 51.25 319 GLU A O 1
ATOM 801 N N . PRO A 1 118 ? -16.348 -30.996 -16.576 1.00 49.47 320 PRO A N 1
ATOM 802 C CA . PRO A 1 118 ? -14.951 -30.685 -16.703 1.00 50.43 320 PRO A CA 1
ATOM 803 C C . PRO A 1 118 ? -14.611 -29.641 -17.712 1.00 52.88 320 PRO A C 1
ATOM 804 O O . PRO A 1 118 ? -15.232 -29.542 -18.726 1.00 51.58 320 PRO A O 1
ATOM 808 N N . PHE A 1 119 ? -13.565 -28.867 -17.422 1.00 47.78 321 PHE A N 1
ATOM 809 C CA . PHE A 1 119 ? -12.910 -28.075 -18.438 1.00 40.99 321 PHE A CA 1
ATOM 810 C C . PHE A 1 119 ? -11.977 -29.008 -19.136 1.00 45.94 321 PHE A C 1
ATOM 811 O O . PHE A 1 119 ? -11.009 -29.541 -18.579 1.00 51.14 321 PHE A O 1
ATOM 819 N N . GLU A 1 120 ? -12.239 -29.200 -20.417 1.00 54.44 322 GLU A N 1
ATOM 820 C CA . GLU A 1 120 ? -11.635 -30.278 -21.198 1.00 58.96 322 GLU A CA 1
ATOM 821 C C . GLU A 1 120 ? -10.126 -30.137 -21.304 1.00 53.77 322 GLU A C 1
ATOM 822 O O . GLU A 1 120 ? -9.342 -31.097 -21.360 1.00 53.38 322 GLU A O 1
ATOM 828 N N . GLU A 1 121 ? -9.716 -28.911 -21.442 1.00 45.72 323 GLU A N 1
ATOM 829 C CA . GLU A 1 121 ? -8.300 -28.619 -21.606 1.00 46.51 323 GLU A CA 1
ATOM 830 C C . GLU A 1 121 ? -7.498 -28.966 -20.299 1.00 40.81 323 GLU A C 1
ATOM 831 O O . GLU A 1 121 ? -6.330 -29.387 -20.337 1.00 42.21 323 GLU A O 1
ATOM 837 N N . ILE A 1 122 ? -8.163 -28.833 -19.155 1.00 36.78 324 ILE A N 1
ATOM 838 C CA . ILE A 1 122 ? -7.562 -29.109 -17.847 1.00 41.58 324 ILE A CA 1
ATOM 839 C C . ILE A 1 122 ? -7.463 -30.629 -17.680 1.00 40.21 324 ILE A C 1
ATOM 840 O O . ILE A 1 122 ? -6.464 -31.165 -17.197 1.00 38.73 324 ILE A O 1
ATOM 845 N N . CYS A 1 123 ? -8.468 -31.309 -18.184 1.00 46.79 325 CYS A N 1
ATOM 846 C CA . CYS A 1 123 ? -8.407 -32.792 -18.361 1.00 46.23 325 CYS A CA 1
ATOM 847 C C . CYS A 1 123 ? -7.159 -33.234 -19.089 1.00 41.25 325 CYS A C 1
ATOM 848 O O . CYS A 1 123 ? -6.363 -34.049 -18.568 1.00 46.15 325 CYS A O 1
ATOM 851 N N . LEU A 1 124 ? -6.903 -32.647 -20.247 1.00 41.28 326 LEU A N 1
ATOM 852 C CA . LEU A 1 124 ? -5.666 -32.924 -20.967 1.00 46.66 326 LEU A CA 1
ATOM 853 C C . LEU A 1 124 ? -4.479 -32.689 -20.106 1.00 47.76 326 LEU A C 1
ATOM 854 O O . LEU A 1 124 ? -3.468 -33.421 -20.184 1.00 46.82 326 LEU A O 1
ATOM 859 N N . LEU A 1 125 ? -4.516 -31.597 -19.332 1.00 42.51 327 LEU A N 1
ATOM 860 C CA . LEU A 1 125 ? -3.335 -31.363 -18.520 1.00 41.30 327 LEU A CA 1
ATOM 861 C C . LEU A 1 125 ? -3.146 -32.436 -17.455 1.00 35.19 327 LEU A C 1
ATOM 862 O O . LEU A 1 125 ? -2.039 -32.699 -17.084 1.00 36.96 327 LEU A O 1
ATOM 867 N N . VAL A 1 126 ? -4.241 -32.938 -16.875 1.00 34.71 328 VAL A N 1
ATOM 868 C CA . VAL A 1 126 ? -4.063 -33.954 -15.862 1.00 37.25 328 VAL A CA 1
ATOM 869 C C . VAL A 1 126 ? -3.188 -35.075 -16.416 1.00 41.55 328 VAL A C 1
ATOM 870 O O . VAL A 1 126 ? -2.225 -35.506 -15.764 1.00 38.02 328 VAL A O 1
ATOM 874 N N . SER A 1 127 ? -3.500 -35.505 -17.629 1.00 36.93 329 SER A N 1
ATOM 875 C CA . SER A 1 127 ? -2.750 -36.646 -18.258 1.00 39.75 329 SER A CA 1
ATOM 876 C C . SER A 1 127 ? -1.377 -36.321 -18.609 1.00 40.59 329 SER A C 1
ATOM 877 O O . SER A 1 127 ? -0.582 -37.205 -18.828 1.00 40.38 329 SER A O 1
ATOM 880 N N . ARG A 1 128 ? -1.082 -35.035 -18.809 1.00 41.65 330 ARG A N 1
ATOM 881 C CA . ARG A 1 128 ? 0.309 -34.606 -19.138 1.00 39.72 330 ARG A CA 1
ATOM 882 C C . ARG A 1 128 ? 1.144 -34.140 -17.963 1.00 39.56 330 ARG A C 1
ATOM 883 O O . ARG A 1 128 ? 2.313 -33.861 -18.133 1.00 38.65 330 ARG A O 1
ATOM 891 N N . ALA A 1 129 ? 0.540 -34.059 -16.781 1.00 37.98 331 ALA A N 1
ATOM 892 C CA . ALA A 1 129 ? 1.199 -33.531 -15.622 1.00 41.32 331 ALA A CA 1
ATOM 893 C C . ALA A 1 129 ? 2.006 -34.512 -14.833 1.00 42.62 331 ALA A C 1
ATOM 894 O O . ALA A 1 129 ? 1.553 -35.605 -14.541 1.00 42.86 331 ALA A O 1
ATOM 896 N N . ASP A 1 130 ? 3.167 -34.061 -14.381 1.00 33.83 332 ASP A N 1
ATOM 897 C CA . ASP A 1 130 ? 3.999 -34.789 -13.412 1.00 39.20 332 ASP A CA 1
ATOM 898 C C . ASP A 1 130 ? 3.399 -34.804 -12.040 1.00 43.36 332 ASP A C 1
ATOM 899 O O . ASP A 1 130 ? 3.579 -35.741 -11.268 1.00 45.50 332 ASP A O 1
ATOM 904 N N . SER A 1 131 ? 2.580 -33.816 -11.745 1.00 36.72 333 SER A N 1
ATOM 905 C CA . SER A 1 131 ? 2.053 -33.690 -10.417 1.00 35.45 333 SER A CA 1
ATOM 906 C C . SER A 1 131 ? 0.688 -33.087 -10.508 1.00 35.86 333 SER A C 1
ATOM 907 O O . SER A 1 131 ? 0.483 -32.112 -11.259 1.00 34.68 333 SER A O 1
ATOM 910 N N . VAL A 1 132 ? -0.233 -33.540 -9.687 1.00 32.62 334 VAL A N 1
ATOM 911 C CA . VAL A 1 132 ? -1.568 -33.026 -9.708 1.00 33.63 334 VAL A CA 1
ATOM 912 C C . VAL A 1 132 ? -2.027 -33.050 -8.272 1.00 38.76 334 VAL A C 1
ATOM 913 O O . VAL A 1 132 ? -1.971 -34.083 -7.618 1.00 42.73 334 VAL A O 1
ATOM 917 N N . VAL A 1 133 ? -2.474 -31.902 -7.792 1.00 33.01 335 VAL A N 1
ATOM 918 C CA . VAL A 1 133 ? -2.990 -31.760 -6.459 1.00 35.84 335 VAL A CA 1
ATOM 919 C C . VAL A 1 133 ? -4.340 -31.196 -6.596 1.00 33.89 335 VAL A C 1
ATOM 920 O O . VAL A 1 133 ? -4.500 -30.134 -7.270 1.00 36.33 335 VAL A O 1
ATOM 924 N N . LYS A 1 134 ? -5.292 -31.689 -5.833 1.00 36.10 336 LYS A N 1
ATOM 925 C CA . LYS A 1 134 ? -6.589 -31.085 -5.886 1.00 36.66 336 LYS A CA 1
ATOM 926 C C . LYS A 1 134 ? -6.879 -30.521 -4.529 1.00 41.74 336 LYS A C 1
ATOM 927 O O . LYS A 1 134 ? -6.975 -31.264 -3.614 1.00 35.26 336 LYS A O 1
ATOM 933 N N . LEU A 1 135 ? -7.026 -29.211 -4.408 1.00 34.76 337 LEU A N 1
ATOM 934 C CA . LEU A 1 135 ? -7.269 -28.590 -3.132 1.00 31.81 337 LEU A CA 1
ATOM 935 C C . LEU A 1 135 ? -8.766 -28.569 -2.862 1.00 34.04 337 LEU A C 1
ATOM 936 O O . LEU A 1 135 ? -9.598 -28.645 -3.757 1.00 35.43 337 LEU A O 1
ATOM 941 N N . SER A 1 136 ? -9.116 -28.421 -1.620 1.00 32.60 338 SER A N 1
ATOM 942 C CA . SER A 1 136 ? -10.508 -28.287 -1.214 1.00 40.27 338 SER A CA 1
ATOM 943 C C . SER A 1 136 ? -10.667 -26.934 -0.581 1.00 43.35 338 SER A C 1
ATOM 944 O O . SER A 1 136 ? -9.702 -26.322 -0.165 1.00 38.28 338 SER A O 1
ATOM 947 N N . ALA A 1 137 ? -11.901 -26.535 -0.471 1.00 35.12 339 ALA A N 1
ATOM 948 C CA . ALA A 1 137 ? -12.313 -25.371 0.234 1.00 37.96 339 ALA A CA 1
ATOM 949 C C . ALA A 1 137 ? -13.128 -25.829 1.451 1.00 35.76 339 ALA A C 1
ATOM 950 O O . ALA A 1 137 ? -13.192 -27.014 1.715 1.00 40.64 339 ALA A O 1
ATOM 952 N N . VAL A 1 138 ? -13.707 -24.893 2.187 1.00 34.53 340 VAL A N 1
ATOM 953 C CA . VAL A 1 138 ? -14.651 -25.197 3.246 1.00 34.93 340 VAL A CA 1
ATOM 954 C C . VAL A 1 138 ? -16.036 -24.842 2.804 1.00 40.05 340 VAL A C 1
ATOM 955 O O . VAL A 1 138 ? -16.236 -23.813 2.206 1.00 37.55 340 VAL A O 1
ATOM 959 N N . CYS A 1 139 ? -17.007 -25.723 3.060 1.00 37.86 341 CYS A N 1
ATOM 960 C CA . CYS A 1 139 ? -18.348 -25.508 2.516 1.00 40.52 341 CYS A CA 1
ATOM 961 C C . CYS A 1 139 ? -18.902 -24.204 2.994 1.00 37.61 341 CYS A C 1
ATOM 962 O O . CYS A 1 139 ? -19.013 -24.002 4.194 1.00 40.32 341 CYS A O 1
ATOM 965 N N . MET A 1 140 ? -19.245 -23.325 2.047 1.00 42.23 342 MET A N 1
ATOM 966 C CA . MET A 1 140 ? -19.706 -22.000 2.368 1.00 38.02 342 MET A CA 1
ATOM 967 C C . MET A 1 140 ? -21.204 -21.985 2.682 1.00 45.21 342 MET A C 1
ATOM 968 O O . MET A 1 140 ? -21.728 -20.954 3.058 1.00 43.00 342 MET A O 1
ATOM 973 N N . GLU A 1 141 ? -21.868 -23.133 2.552 1.00 46.67 343 GLU A N 1
ATOM 974 C CA . GLU A 1 141 ? -23.294 -23.244 2.856 1.00 49.32 343 GLU A CA 1
ATOM 975 C C . GLU A 1 141 ? -23.480 -23.797 4.252 1.00 46.52 343 GLU A C 1
ATOM 976 O O . GLU A 1 141 ? -24.127 -23.198 5.049 1.00 54.60 343 GLU A O 1
ATOM 982 N N . CYS A 1 142 ? -22.922 -24.951 4.552 1.00 47.66 344 CYS A N 1
ATOM 983 C CA . CYS A 1 142 ? -23.117 -25.538 5.870 1.00 47.78 344 CYS A CA 1
ATOM 984 C C . CYS A 1 142 ? -21.977 -25.223 6.844 1.00 55.94 344 CYS A C 1
ATOM 985 O O . CYS A 1 142 ? -22.168 -25.469 8.036 1.00 51.25 344 CYS A O 1
ATOM 988 N N . HIS A 1 143 ? -20.788 -24.777 6.376 1.00 44.08 345 HIS A N 1
ATOM 989 C CA . HIS A 1 143 ? -19.658 -24.454 7.305 1.00 44.71 345 HIS A CA 1
ATOM 990 C C . HIS A 1 143 ? -19.166 -25.606 8.115 1.00 43.77 345 HIS A C 1
ATOM 991 O O . HIS A 1 143 ? -18.383 -25.398 9.027 1.00 47.08 345 HIS A O 1
ATOM 998 N N . ASN A 1 144 ? -19.459 -26.826 7.682 1.00 47.79 346 ASN A N 1
ATOM 999 C CA . ASN A 1 144 ? -19.052 -28.047 8.398 1.00 50.89 346 ASN A CA 1
ATOM 1000 C C . ASN A 1 144 ? -18.261 -29.083 7.668 1.00 54.69 346 ASN A C 1
ATOM 1001 O O . ASN A 1 144 ? -17.893 -30.039 8.290 1.00 53.23 346 ASN A O 1
ATOM 1006 N N . ARG A 1 145 ? -18.033 -28.960 6.363 1.00 50.01 347 ARG A N 1
ATOM 1007 C CA . ARG A 1 145 ? -17.476 -30.067 5.604 1.00 50.05 347 ARG A CA 1
ATOM 1008 C C . ARG A 1 145 ? -16.494 -29.457 4.625 1.00 47.80 347 ARG A C 1
ATOM 1009 O O . ARG A 1 145 ? -16.607 -28.253 4.303 1.00 41.77 347 ARG A O 1
ATOM 1017 N N . LYS A 1 146 ? -15.604 -30.291 4.105 1.00 45.60 348 LYS A N 1
ATOM 1018 C CA . LYS A 1 146 ? -14.726 -29.925 3.005 1.00 44.94 348 LYS A CA 1
ATOM 1019 C C . LYS A 1 146 ? -15.588 -29.738 1.763 1.00 46.05 348 LYS A C 1
ATOM 1020 O O . LYS A 1 146 ? -16.556 -30.460 1.557 1.00 46.72 348 LYS A O 1
ATOM 1026 N N . ALA A 1 147 ? -15.232 -28.780 0.926 1.00 39.79 349 ALA A N 1
ATOM 1027 C CA . ALA A 1 147 ? -15.968 -28.509 -0.266 1.00 39.05 349 ALA A CA 1
ATOM 1028 C C . ALA A 1 147 ? -15.088 -28.751 -1.472 1.00 39.06 349 ALA A C 1
ATOM 1029 O O . ALA A 1 147 ? -13.986 -28.239 -1.547 1.00 41.82 349 ALA A O 1
ATOM 1031 N N . SER A 1 148 ? -15.613 -29.520 -2.421 1.00 39.88 350 SER A N 1
ATOM 1032 C CA . SER A 1 148 ? -14.971 -29.822 -3.696 1.00 44.45 350 SER A CA 1
ATOM 1033 C C . SER A 1 148 ? -15.635 -29.261 -4.945 1.00 37.44 350 SER A C 1
ATOM 1034 O O . SER A 1 148 ? -15.090 -29.411 -6.025 1.00 46.57 350 SER A O 1
ATOM 1037 N N . PHE A 1 149 ? -16.758 -28.552 -4.772 1.00 38.78 351 PHE A N 1
ATOM 1038 C CA . PHE A 1 149 ? -17.529 -28.010 -5.880 1.00 39.49 351 PHE A CA 1
ATOM 1039 C C . PHE A 1 149 ? -17.787 -26.528 -5.772 1.00 37.68 351 PHE A C 1
ATOM 1040 O O . PHE A 1 149 ? -17.869 -25.970 -4.687 1.00 44.57 351 PHE A O 1
ATOM 1048 N N . THR A 1 150 ? -17.965 -25.892 -6.910 1.00 40.24 352 THR A N 1
ATOM 1049 C CA . THR A 1 150 ? -18.286 -24.499 -6.947 1.00 38.97 352 THR A CA 1
ATOM 1050 C C . THR A 1 150 ? -19.750 -24.413 -7.426 1.00 46.17 352 THR A C 1
ATOM 1051 O O . THR A 1 150 ? -20.093 -24.961 -8.479 1.00 42.44 352 THR A O 1
ATOM 1055 N N . TYR A 1 151 ? -20.568 -23.712 -6.647 1.00 46.71 353 TYR A N 1
ATOM 1056 C CA . TYR A 1 151 ? -21.953 -23.380 -6.933 1.00 46.03 353 TYR A CA 1
ATOM 1057 C C . TYR A 1 151 ? -22.083 -21.949 -7.347 1.00 45.82 353 TYR A C 1
ATOM 1058 O O . TYR A 1 151 ? -21.572 -21.078 -6.673 1.00 41.56 353 TYR A O 1
ATOM 1067 N N . ARG A 1 152 ? -22.750 -21.675 -8.480 1.00 41.58 354 ARG A N 1
ATOM 1068 C CA . ARG A 1 152 ? -22.978 -20.274 -8.924 1.00 46.06 354 ARG A CA 1
ATOM 1069 C C . ARG A 1 152 ? -24.262 -19.734 -8.306 1.00 50.12 354 ARG A C 1
ATOM 1070 O O . ARG A 1 152 ? -25.261 -20.419 -8.244 1.00 53.21 354 ARG A O 1
ATOM 1078 N N . THR A 1 153 ? -24.213 -18.532 -7.776 1.00 51.64 355 THR A N 1
ATOM 1079 C CA . THR A 1 153 ? -25.302 -18.059 -6.959 1.00 51.47 355 THR A CA 1
ATOM 1080 C C . THR A 1 153 ? -26.110 -17.037 -7.724 1.00 59.48 355 THR A C 1
ATOM 1081 O O . THR A 1 153 ? -27.044 -16.489 -7.174 1.00 69.20 355 THR A O 1
ATOM 1085 N N . VAL A 1 154 ? -25.696 -16.686 -8.934 1.00 61.11 356 VAL A N 1
ATOM 1086 C CA . VAL A 1 154 ? -26.433 -15.766 -9.759 1.00 63.05 356 VAL A CA 1
ATOM 1087 C C . VAL A 1 154 ? -26.997 -16.575 -10.937 1.00 65.62 356 VAL A C 1
ATOM 1088 O O . VAL A 1 154 ? -26.486 -17.681 -11.242 1.00 59.11 356 VAL A O 1
ATOM 1092 N N . LYS A 1 155 ? -28.160 -16.107 -11.460 1.00 73.98 357 LYS A N 1
ATOM 1093 C CA . LYS A 1 155 ? -28.833 -16.616 -12.683 1.00 62.43 357 LYS A CA 1
ATOM 1094 C C . LYS A 1 155 ? -27.868 -16.270 -13.810 1.00 53.23 357 LYS A C 1
ATOM 1095 O O . LYS A 1 155 ? -27.397 -15.149 -13.959 1.00 66.81 357 LYS A O 1
ATOM 1097 N N . SER A 1 156 ? -27.487 -17.252 -14.547 1.00 57.58 358 SER A N 1
ATOM 1098 C CA . SER A 1 156 ? -26.718 -17.014 -15.781 1.00 58.89 358 SER A CA 1
ATOM 1099 C C . SER A 1 156 ? -26.453 -18.421 -16.224 1.00 63.86 358 SER A C 1
ATOM 1100 O O . SER A 1 156 ? -26.693 -19.390 -15.471 1.00 83.32 358 SER A O 1
ATOM 1103 N N . ASP A 1 157 ? -26.221 -18.526 -17.523 1.00 73.37 359 ASP A N 1
ATOM 1104 C CA . ASP A 1 157 ? -25.991 -19.803 -18.185 1.00 76.13 359 ASP A CA 1
ATOM 1105 C C . ASP A 1 157 ? -24.837 -19.662 -19.121 1.00 65.92 359 ASP A C 1
ATOM 1106 O O . ASP A 1 157 ? -24.530 -20.612 -19.825 1.00 75.18 359 ASP A O 1
ATOM 1111 N N . GLU A 1 158 ? -24.190 -18.492 -19.115 1.00 51.40 360 GLU A N 1
ATOM 1112 C CA . GLU A 1 158 ? -22.880 -18.388 -19.704 1.00 59.24 360 GLU A CA 1
ATOM 1113 C C . GLU A 1 158 ? -21.891 -19.302 -18.917 1.00 63.25 360 GLU A C 1
ATOM 1114 O O . GLU A 1 158 ? -21.857 -19.252 -17.686 1.00 57.01 360 GLU A O 1
ATOM 1120 N N . ARG A 1 159 ? -21.113 -20.126 -19.627 1.00 55.43 361 ARG A N 1
ATOM 1121 C CA . ARG A 1 159 ? -20.207 -21.046 -18.973 1.00 56.96 361 ARG A CA 1
ATOM 1122 C C . ARG A 1 159 ? -19.121 -20.204 -18.254 1.00 55.76 361 ARG A C 1
ATOM 1123 O O . ARG A 1 159 ? -18.878 -20.385 -17.093 1.00 48.82 361 ARG A O 1
ATOM 1131 N N . LYS A 1 160 ? -18.582 -19.255 -18.990 1.00 48.00 362 LYS A N 1
ATOM 1132 C CA . LYS A 1 160 ? -17.687 -18.289 -18.522 1.00 50.24 362 LYS A CA 1
ATOM 1133 C C . LYS A 1 160 ? -18.378 -17.052 -17.995 1.00 57.63 362 LYS A C 1
ATOM 1134 O O . LYS A 1 160 ? -19.128 -16.406 -18.687 1.00 64.08 362 LYS A O 1
ATOM 1140 N N . LEU A 1 161 ? -18.130 -16.749 -16.725 1.00 51.70 363 LEU A N 1
ATOM 1141 C CA . LEU A 1 161 ? -18.735 -15.635 -16.028 1.00 49.47 363 LEU A CA 1
ATOM 1142 C C . LEU A 1 161 ? -17.782 -15.258 -14.876 1.00 51.47 363 LEU A C 1
ATOM 1143 O O . LEU A 1 161 ? -17.748 -15.936 -13.820 1.00 47.02 363 LEU A O 1
ATOM 1148 N N . VAL A 1 162 ? -16.983 -14.245 -15.132 1.00 44.93 364 VAL A N 1
ATOM 1149 C CA . VAL A 1 162 ? -15.907 -13.862 -14.279 1.00 51.35 364 VAL A CA 1
ATOM 1150 C C . VAL A 1 162 ? -16.484 -13.250 -13.032 1.00 52.99 364 VAL A C 1
ATOM 1151 O O . VAL A 1 162 ? -17.379 -12.452 -13.126 1.00 54.42 364 VAL A O 1
ATOM 1155 N N . GLY A 1 163 ? -15.989 -13.639 -11.864 1.00 50.80 365 GLY A N 1
ATOM 1156 C CA . GLY A 1 163 ? -16.435 -13.030 -10.597 1.00 47.37 365 GLY A CA 1
ATOM 1157 C C . GLY A 1 163 ? -15.894 -13.774 -9.395 1.00 48.30 365 GLY A C 1
ATOM 1158 O O . GLY A 1 163 ? -15.184 -14.748 -9.563 1.00 43.94 365 GLY A O 1
ATOM 1159 N N . GLY A 1 164 ? -16.351 -13.375 -8.210 1.00 42.82 366 GLY A N 1
ATOM 1160 C CA . GLY A 1 164 ? -15.875 -13.809 -6.905 1.00 40.22 366 GLY A CA 1
ATOM 1161 C C . GLY A 1 164 ? -16.988 -14.344 -6.031 1.00 41.01 366 GLY A C 1
ATOM 1162 O O . GLY A 1 164 ? -17.941 -14.918 -6.530 1.00 43.15 366 GLY A O 1
ATOM 1163 N N . SER A 1 165 ? -16.925 -14.051 -4.734 1.00 38.20 367 SER A N 1
ATOM 1164 C CA . SER A 1 165 ? -17.978 -14.465 -3.771 1.00 43.17 367 SER A CA 1
ATOM 1165 C C . SER A 1 165 ? -19.309 -13.752 -3.950 1.00 37.06 367 SER A C 1
ATOM 1166 O O . SER A 1 165 ? -20.288 -14.159 -3.372 1.00 36.32 367 SER A O 1
ATOM 1169 N N . ASP A 1 166 ? -19.316 -12.700 -4.730 1.00 39.34 368 ASP A N 1
ATOM 1170 C CA . ASP A 1 166 ? -20.568 -12.031 -5.238 1.00 49.05 368 ASP A CA 1
ATOM 1171 C C . ASP A 1 166 ? -21.375 -12.912 -6.215 1.00 47.93 368 ASP A C 1
ATOM 1172 O O . ASP A 1 166 ? -22.542 -12.739 -6.306 1.00 53.62 368 ASP A O 1
ATOM 1177 N N . MET A 1 167 ? -20.744 -13.883 -6.876 1.00 49.85 369 MET A N 1
ATOM 1178 C CA . MET A 1 167 ? -21.407 -14.766 -7.857 1.00 45.96 369 MET A CA 1
ATOM 1179 C C . MET A 1 167 ? -21.255 -16.241 -7.612 1.00 46.13 369 MET A C 1
ATOM 1180 O O . MET A 1 167 ? -21.936 -17.056 -8.267 1.00 46.51 369 MET A O 1
ATOM 1185 N N . TYR A 1 168 ? -20.347 -16.635 -6.703 1.00 47.18 370 TYR A N 1
ATOM 1186 C CA . TYR A 1 168 ? -20.102 -18.063 -6.434 1.00 38.95 370 TYR A CA 1
ATOM 1187 C C . TYR A 1 168 ? -19.829 -18.385 -5.009 1.00 37.76 370 TYR A C 1
ATOM 1188 O O . TYR A 1 168 ? -19.400 -17.542 -4.245 1.00 41.25 370 TYR A O 1
ATOM 1197 N N . MET A 1 169 ? -19.967 -19.655 -4.698 1.00 35.76 371 MET A N 1
ATOM 1198 C CA . MET A 1 169 ? -19.609 -20.178 -3.428 1.00 44.34 371 MET A CA 1
ATOM 1199 C C . MET A 1 169 ? -19.127 -21.624 -3.573 1.00 43.24 371 MET A C 1
ATOM 1200 O O . MET A 1 169 ? -19.533 -22.338 -4.486 1.00 41.42 371 MET A O 1
ATOM 1205 N N . SER A 1 170 ? -18.219 -22.077 -2.697 1.00 37.44 372 SER A N 1
ATOM 1206 C CA A SER A 1 170 ? -17.821 -23.462 -2.763 0.50 38.15 372 SER A CA 1
ATOM 1207 C CA B SER A 1 170 ? -17.772 -23.457 -2.726 0.50 40.64 372 SER A CA 1
ATOM 1208 C C . SER A 1 170 ? -18.608 -24.248 -1.767 1.00 38.46 372 SER A C 1
ATOM 1209 O O . SER A 1 170 ? -18.920 -23.758 -0.698 1.00 38.73 372 SER A O 1
ATOM 1214 N N . VAL A 1 171 ? -18.973 -25.473 -2.161 1.00 41.05 373 VAL A N 1
ATOM 1215 C CA . VAL A 1 171 ? -19.861 -26.309 -1.366 1.00 39.86 373 VAL A CA 1
ATOM 1216 C C . VAL A 1 171 ? -19.457 -27.773 -1.380 1.00 37.04 373 VAL A C 1
ATOM 1217 O O . VAL A 1 171 ? -18.820 -28.265 -2.320 1.00 36.97 373 VAL A O 1
ATOM 1221 N N . CYS A 1 172 ? -19.863 -28.459 -0.303 1.00 36.90 374 CYS A N 1
ATOM 1222 C CA . CYS A 1 172 ? -19.740 -29.885 -0.200 1.00 44.70 374 CYS A CA 1
ATOM 1223 C C . CYS A 1 172 ? -20.775 -30.539 -1.133 1.00 44.38 374 CYS A C 1
ATOM 1224 O O . CYS A 1 172 ? -21.635 -29.859 -1.703 1.00 40.81 374 CYS A O 1
ATOM 1227 N N . ARG A 1 173 ? -20.579 -31.839 -1.341 1.00 49.03 375 ARG A N 1
ATOM 1228 C CA . ARG A 1 173 ? -21.392 -32.645 -2.247 1.00 54.77 375 ARG A CA 1
ATOM 1229 C C . ARG A 1 173 ? -22.895 -32.595 -1.904 1.00 50.86 375 ARG A C 1
ATOM 1230 O O . ARG A 1 173 ? -23.707 -32.265 -2.772 1.00 50.48 375 ARG A O 1
ATOM 1238 N N . SER A 1 174 ? -23.240 -32.784 -0.635 1.00 55.17 376 SER A N 1
ATOM 1239 C CA . SER A 1 174 ? -24.661 -32.747 -0.278 1.00 55.25 376 SER A CA 1
ATOM 1240 C C . SER A 1 174 ? -25.271 -31.363 -0.277 1.00 59.07 376 SER A C 1
ATOM 1241 O O . SER A 1 174 ? -26.416 -31.220 -0.690 1.00 55.68 376 SER A O 1
ATOM 1244 N N . CYS A 1 175 ? -24.534 -30.306 0.075 1.00 54.53 377 CYS A N 1
ATOM 1245 C CA . CYS A 1 175 ? -25.098 -28.964 -0.093 1.00 51.28 377 CYS A CA 1
ATOM 1246 C C . CYS A 1 175 ? -25.300 -28.635 -1.533 1.00 51.97 377 CYS A C 1
ATOM 1247 O O . CYS A 1 175 ? -26.237 -27.913 -1.885 1.00 55.20 377 CYS A O 1
ATOM 1250 N N . TYR A 1 176 ? -24.374 -29.056 -2.385 1.00 52.48 378 TYR A N 1
ATOM 1251 C CA . TYR A 1 176 ? -24.556 -28.745 -3.824 1.00 56.08 378 TYR A CA 1
ATOM 1252 C C . TYR A 1 176 ? -25.931 -29.307 -4.330 1.00 55.52 378 TYR A C 1
ATOM 1253 O O . TYR A 1 176 ? -26.643 -28.601 -5.035 1.00 53.99 378 TYR A O 1
ATOM 1262 N N . GLU A 1 177 ? -26.259 -30.521 -3.905 1.00 56.61 379 GLU A N 1
ATOM 1263 C CA . GLU A 1 177 ? -27.541 -31.180 -4.251 1.00 71.95 379 GLU A CA 1
ATOM 1264 C C . GLU A 1 177 ? -28.741 -30.423 -3.709 1.00 65.10 379 GLU A C 1
ATOM 1265 O O . GLU A 1 177 ? -29.650 -30.097 -4.446 1.00 74.61 379 GLU A O 1
ATOM 1271 N N . THR A 1 178 ? -28.702 -30.141 -2.415 1.00 61.57 380 THR A N 1
ATOM 1272 C CA . THR A 1 178 ? -29.758 -29.432 -1.734 1.00 56.27 380 THR A CA 1
ATOM 1273 C C . THR A 1 178 ? -30.060 -28.132 -2.406 1.00 71.33 380 THR A C 1
ATOM 1274 O O . THR A 1 178 ? -31.202 -27.822 -2.701 1.00 78.94 380 THR A O 1
ATOM 1278 N N . LYS A 1 179 ? -29.034 -27.355 -2.673 1.00 65.89 381 LYS A N 1
ATOM 1279 C CA . LYS A 1 179 ? -29.285 -26.064 -3.234 1.00 65.50 381 LYS A CA 1
ATOM 1280 C C . LYS A 1 179 ? -29.847 -26.189 -4.643 1.00 67.64 381 LYS A C 1
ATOM 1281 O O . LYS A 1 179 ? -30.639 -25.345 -5.068 1.00 72.22 381 LYS A O 1
ATOM 1287 N N . ARG A 1 180 ? -29.377 -27.194 -5.368 1.00 74.12 382 ARG A N 1
ATOM 1288 C CA . ARG A 1 180 ? -29.813 -27.440 -6.744 1.00 83.67 382 ARG A CA 1
ATOM 1289 C C . ARG A 1 180 ? -31.339 -27.679 -6.737 1.00 83.90 382 ARG A C 1
ATOM 1290 O O . ARG A 1 180 ? -32.043 -27.039 -7.506 1.00 82.76 382 ARG A O 1
ATOM 1298 N N . ASN A 1 181 ? -31.829 -28.534 -5.821 1.00 81.46 383 ASN A N 1
ATOM 1299 C CA . ASN A 1 181 ? -33.274 -28.789 -5.609 1.00 79.10 383 ASN A CA 1
ATOM 1300 C C . ASN A 1 181 ? -34.079 -27.530 -5.296 1.00 93.74 383 ASN A C 1
ATOM 1301 O O . ASN A 1 181 ? -35.012 -27.222 -6.037 1.00 112.39 383 ASN A O 1
ATOM 1303 N N . MET A 1 182 ? -33.718 -26.779 -4.243 1.00 94.41 384 MET A N 1
ATOM 1304 C CA . MET A 1 182 ? -34.375 -25.477 -3.973 1.00 89.88 384 MET A CA 1
ATOM 1305 C C . MET A 1 182 ? -34.156 -24.443 -5.122 1.00 105.42 384 MET A C 1
ATOM 1306 O O . MET A 1 182 ? -34.591 -23.306 -4.992 1.00 131.21 384 MET A O 1
ATOM 1308 N N . HIS B 1 2 ? -22.278 -37.323 3.991 1.00 81.26 204 HIS B N 1
ATOM 1309 C CA . HIS B 1 2 ? -22.357 -38.798 3.909 1.00 76.88 204 HIS B CA 1
ATOM 1310 C C . HIS B 1 2 ? -21.308 -39.336 2.888 1.00 73.13 204 HIS B C 1
ATOM 1311 O O . HIS B 1 2 ? -20.190 -39.632 3.247 1.00 70.76 204 HIS B O 1
ATOM 1313 N N . GLY B 1 3 ? -21.697 -39.468 1.639 1.00 62.93 205 GLY B N 1
ATOM 1314 C CA . GLY B 1 3 ? -20.847 -40.106 0.606 1.00 70.97 205 GLY B CA 1
ATOM 1315 C C . GLY B 1 3 ? -19.664 -39.292 0.042 1.00 65.00 205 GLY B C 1
ATOM 1316 O O . GLY B 1 3 ? -19.591 -38.128 0.248 1.00 63.44 205 GLY B O 1
ATOM 1317 N N . ARG B 1 4 ? -18.746 -39.936 -0.676 1.00 56.36 206 ARG B N 1
ATOM 1318 C CA . ARG B 1 4 ? -17.556 -39.301 -1.199 1.00 55.02 206 ARG B CA 1
ATOM 1319 C C . ARG B 1 4 ? -16.973 -40.161 -2.312 1.00 57.34 206 ARG B C 1
ATOM 1320 O O . ARG B 1 4 ? -17.265 -41.349 -2.395 1.00 59.70 206 ARG B O 1
ATOM 1328 N N . ILE B 1 5 ? -16.206 -39.540 -3.201 1.00 53.61 207 ILE B N 1
ATOM 1329 C CA . ILE B 1 5 ? -15.466 -40.196 -4.236 1.00 49.79 207 ILE B CA 1
ATOM 1330 C C . ILE B 1 5 ? -14.013 -39.806 -4.069 1.00 54.72 207 ILE B C 1
ATOM 1331 O O . ILE B 1 5 ? -13.669 -38.613 -4.086 1.00 53.30 207 ILE B O 1
ATOM 1336 N N . GLU B 1 6 ? -13.152 -40.811 -3.957 1.00 45.32 208 GLU B N 1
ATOM 1337 C CA . GLU B 1 6 ? -11.729 -40.628 -3.937 1.00 48.34 208 GLU B CA 1
ATOM 1338 C C . GLU B 1 6 ? -11.140 -41.301 -5.123 1.00 48.13 208 GLU B C 1
ATOM 1339 O O . GLU B 1 6 ? -11.454 -42.427 -5.427 1.00 58.15 208 GLU B O 1
ATOM 1345 N N . LEU B 1 7 ? -10.233 -40.621 -5.771 1.00 46.13 209 LEU B N 1
ATOM 1346 C CA . LEU B 1 7 ? -9.643 -41.079 -6.987 1.00 45.29 209 LEU B CA 1
ATOM 1347 C C . LEU B 1 7 ? -8.147 -41.125 -6.844 1.00 47.45 209 LEU B C 1
ATOM 1348 O O . LEU B 1 7 ? -7.505 -40.187 -6.307 1.00 52.04 209 LEU B O 1
ATOM 1353 N N . ILE B 1 8 ? -7.577 -42.220 -7.344 1.00 42.51 210 ILE B N 1
ATOM 1354 C CA . ILE B 1 8 ? -6.158 -42.456 -7.319 1.00 45.39 210 ILE B CA 1
ATOM 1355 C C . ILE B 1 8 ? -5.758 -42.702 -8.751 1.00 45.04 210 ILE B C 1
ATOM 1356 O O . ILE B 1 8 ? -6.179 -43.698 -9.330 1.00 48.54 210 ILE B O 1
ATOM 1361 N N . ILE B 1 9 ? -4.872 -41.855 -9.287 1.00 38.36 211 ILE B N 1
ATOM 1362 C CA . ILE B 1 9 ? -4.432 -41.930 -10.629 1.00 34.84 211 ILE B CA 1
ATOM 1363 C C . ILE B 1 9 ? -2.930 -41.960 -10.691 1.00 35.42 211 ILE B C 1
ATOM 1364 O O . ILE B 1 9 ? -2.283 -42.031 -9.684 1.00 43.05 211 ILE B O 1
ATOM 1369 N N . GLY B 1 10 ? -2.381 -41.982 -11.891 1.00 34.34 212 GLY B N 1
ATOM 1370 C CA . GLY B 1 10 ? -0.928 -42.145 -12.094 1.00 38.72 212 GLY B CA 1
ATOM 1371 C C . GLY B 1 10 ? -0.708 -43.235 -13.133 1.00 39.55 212 GLY B C 1
ATOM 1372 O O . GLY B 1 10 ? -1.660 -43.835 -13.573 1.00 43.12 212 GLY B O 1
ATOM 1373 N N . PRO B 1 11 ? 0.506 -43.393 -13.590 1.00 35.86 213 PRO B N 1
ATOM 1374 C CA . PRO B 1 11 ? 0.827 -44.285 -14.642 1.00 42.91 213 PRO B CA 1
ATOM 1375 C C . PRO B 1 11 ? 0.941 -45.722 -14.081 1.00 49.95 213 PRO B C 1
ATOM 1376 O O . PRO B 1 11 ? 0.673 -45.968 -12.895 1.00 48.79 213 PRO B O 1
ATOM 1380 N N . MET B 1 12 ? 1.291 -46.639 -14.953 1.00 49.19 214 MET B N 1
ATOM 1381 C CA . MET B 1 12 ? 1.460 -48.027 -14.509 1.00 51.02 214 MET B CA 1
ATOM 1382 C C . MET B 1 12 ? 2.666 -48.070 -13.579 1.00 43.28 214 MET B C 1
ATOM 1383 O O . MET B 1 12 ? 3.612 -47.251 -13.688 1.00 44.42 214 MET B O 1
ATOM 1388 N N . PHE B 1 13 ? 2.679 -49.075 -12.722 1.00 44.61 215 PHE B N 1
ATOM 1389 C CA . PHE B 1 13 ? 3.811 -49.364 -11.838 1.00 43.42 215 PHE B CA 1
ATOM 1390 C C . PHE B 1 13 ? 4.025 -48.312 -10.688 1.00 46.52 215 PHE B C 1
ATOM 1391 O O . PHE B 1 13 ? 5.079 -48.272 -10.086 1.00 44.66 215 PHE B O 1
ATOM 1399 N N . ALA B 1 14 ? 2.985 -47.559 -10.376 1.00 48.15 216 ALA B N 1
ATOM 1400 C CA . ALA B 1 14 ? 2.992 -46.541 -9.336 1.00 55.40 216 ALA B CA 1
ATOM 1401 C C . ALA B 1 14 ? 2.358 -47.048 -8.072 1.00 57.27 216 ALA B C 1
ATOM 1402 O O . ALA B 1 14 ? 2.345 -46.342 -7.082 1.00 49.52 216 ALA B O 1
ATOM 1404 N N . GLY B 1 15 ? 1.785 -48.249 -8.111 1.00 49.45 217 GLY B N 1
ATOM 1405 C CA . GLY B 1 15 ? 1.135 -48.818 -6.951 1.00 45.50 217 GLY B CA 1
ATOM 1406 C C . GLY B 1 15 ? -0.253 -48.316 -6.636 1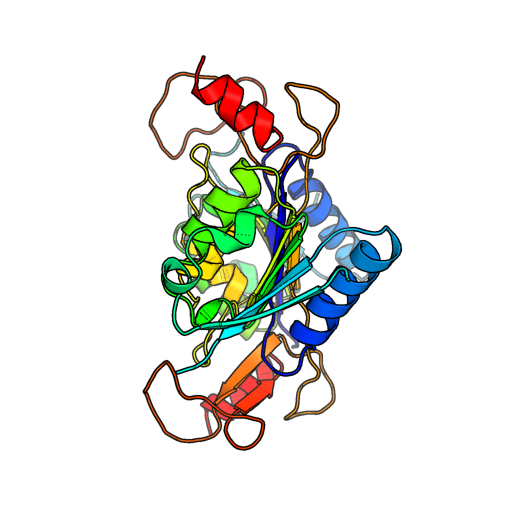.00 46.16 217 GLY B C 1
ATOM 1407 O O . GLY B 1 15 ? -0.703 -48.317 -5.442 1.00 45.46 217 GLY B O 1
ATOM 1408 N N . LYS B 1 16 ? -0.994 -47.921 -7.656 1.00 45.20 218 LYS B N 1
ATOM 1409 C CA . LYS B 1 16 ? -2.326 -47.425 -7.385 1.00 43.08 218 LYS B CA 1
ATOM 1410 C C . LYS B 1 16 ? -3.222 -48.421 -6.682 1.00 47.82 218 LYS B C 1
ATOM 1411 O O . LYS B 1 16 ? -4.049 -48.058 -5.813 1.00 48.20 218 LYS B O 1
ATOM 1417 N N . THR B 1 17 ? -3.170 -49.682 -7.106 1.00 54.56 219 THR B N 1
ATOM 1418 C CA . THR B 1 17 ? -4.058 -50.709 -6.504 1.00 51.22 219 THR B CA 1
ATOM 1419 C C . THR B 1 17 ? -3.646 -51.018 -5.070 1.00 42.92 219 THR B C 1
ATOM 1420 O O . THR B 1 17 ? -4.507 -51.189 -4.195 1.00 45.62 219 THR B O 1
ATOM 1424 N N . THR B 1 18 ? -2.343 -51.051 -4.802 1.00 43.10 220 THR B N 1
ATOM 1425 C CA . THR B 1 18 ? -1.819 -51.180 -3.419 1.00 45.38 220 THR B CA 1
ATOM 1426 C C . THR B 1 18 ? -2.346 -50.031 -2.533 1.00 50.89 220 THR B C 1
ATOM 1427 O O . THR B 1 18 ? -2.784 -50.261 -1.414 1.00 51.03 220 THR B O 1
ATOM 1431 N N . GLU B 1 19 ? -2.380 -48.795 -3.071 1.00 50.42 221 GLU B N 1
ATOM 1432 C CA . GLU B 1 19 ? -2.935 -47.653 -2.291 1.00 42.63 221 GLU B CA 1
ATOM 1433 C C . GLU B 1 19 ? -4.398 -47.810 -2.068 1.00 40.89 221 GLU B C 1
ATOM 1434 O O . GLU B 1 19 ? -4.909 -47.575 -0.968 1.00 46.47 221 GLU B O 1
ATOM 1440 N N . LEU B 1 20 ? -5.114 -48.260 -3.088 1.00 45.23 222 LEU B N 1
ATOM 1441 C CA . LEU B 1 20 ? -6.562 -48.487 -2.935 1.00 42.23 222 LEU B CA 1
ATOM 1442 C C . LEU B 1 20 ? -6.868 -49.492 -1.827 1.00 47.88 222 LEU B C 1
ATOM 1443 O O . LEU B 1 20 ? -7.790 -49.321 -1.011 1.00 46.31 222 LEU B O 1
ATOM 1448 N N . MET B 1 21 ? -6.083 -50.555 -1.803 1.00 45.59 223 MET B N 1
ATOM 1449 C CA . MET B 1 21 ? -6.264 -51.611 -0.771 1.00 53.89 223 MET B CA 1
ATOM 1450 C C . MET B 1 21 ? -5.801 -51.128 0.597 1.00 55.39 223 MET B C 1
ATOM 1451 O O . MET B 1 21 ? -6.430 -51.449 1.615 1.00 52.20 223 MET B O 1
ATOM 1456 N N . ARG B 1 22 ? -4.718 -50.358 0.653 1.00 49.93 224 ARG B N 1
ATOM 1457 C CA . ARG B 1 22 ? -4.373 -49.694 1.927 1.00 47.91 224 ARG B CA 1
ATOM 1458 C C . ARG B 1 22 ? -5.546 -48.963 2.512 1.00 45.97 224 ARG B C 1
ATOM 1459 O O . ARG B 1 22 ? -5.866 -49.077 3.710 1.00 51.51 224 ARG B O 1
ATOM 1467 N N . ARG B 1 23 ? -6.278 -48.292 1.668 1.00 48.48 225 ARG B N 1
ATOM 1468 C CA . ARG B 1 23 ? -7.393 -47.520 2.208 1.00 51.85 225 ARG B CA 1
ATOM 1469 C C . ARG B 1 23 ? -8.503 -48.366 2.607 1.00 53.93 225 ARG B C 1
ATOM 1470 O O . ARG B 1 23 ? -9.202 -48.084 3.608 1.00 51.64 225 ARG B O 1
ATOM 1478 N N . VAL B 1 24 ? -8.774 -49.385 1.791 1.00 56.88 226 VAL B N 1
ATOM 1479 C CA . VAL B 1 24 ? -9.855 -50.338 2.168 1.00 58.13 226 VAL B CA 1
ATOM 1480 C C . VAL B 1 24 ? -9.585 -50.960 3.547 1.00 48.05 226 VAL B C 1
ATOM 1481 O O . VAL B 1 24 ? -10.481 -51.012 4.422 1.00 52.72 226 VAL B O 1
ATOM 1485 N N . GLN B 1 25 ? -8.348 -51.401 3.727 1.00 49.22 227 GLN B N 1
ATOM 1486 C CA . GLN B 1 25 ? -7.967 -52.021 4.981 1.00 57.34 227 GLN B CA 1
ATOM 1487 C C . GLN B 1 25 ? -8.260 -51.133 6.186 1.00 60.00 227 GLN B C 1
ATOM 1488 O O . GLN B 1 25 ? -8.715 -51.617 7.252 1.00 51.85 227 GLN B O 1
ATOM 1494 N N . ARG B 1 26 ? -7.994 -49.835 6.032 1.00 56.44 228 ARG B N 1
ATOM 1495 C CA . ARG B 1 26 ? -8.254 -48.897 7.126 1.00 52.97 228 ARG B CA 1
ATOM 1496 C C . ARG B 1 26 ? -9.662 -48.904 7.500 1.00 47.27 228 ARG B C 1
ATOM 1497 O O . ARG B 1 26 ? -9.991 -48.877 8.658 1.00 53.55 228 ARG B O 1
ATOM 1505 N N . HIS B 1 27 ? -10.535 -48.852 6.513 1.00 50.81 229 HIS B N 1
ATOM 1506 C CA . HIS B 1 27 ? -11.963 -48.916 6.776 1.00 54.55 229 HIS B CA 1
ATOM 1507 C C . HIS B 1 27 ? -12.420 -50.262 7.418 1.00 57.99 229 HIS B C 1
ATOM 1508 O O . HIS B 1 27 ? -13.314 -50.279 8.255 1.00 60.10 229 HIS B O 1
ATOM 1515 N N . LYS B 1 28 ? -11.824 -51.359 6.978 1.00 57.56 230 LYS B N 1
ATOM 1516 C CA . LYS B 1 28 ? -12.110 -52.654 7.583 1.00 73.10 230 LYS B CA 1
ATOM 1517 C C . LYS B 1 28 ? -11.760 -52.664 9.070 1.00 68.77 230 LYS B C 1
ATOM 1518 O O . LYS B 1 28 ? -12.543 -53.182 9.848 1.00 66.69 230 LYS B O 1
ATOM 1524 N N . HIS B 1 29 ? -10.661 -52.032 9.491 1.00 66.50 231 HIS B N 1
ATOM 1525 C CA . HIS B 1 29 ? -10.377 -51.976 10.929 1.00 61.95 231 HIS B CA 1
ATOM 1526 C C . HIS B 1 29 ? -11.441 -51.246 11.755 1.00 59.63 231 HIS B C 1
ATOM 1527 O O . HIS B 1 29 ? -11.626 -51.515 12.919 1.00 77.12 231 HIS B O 1
ATOM 1534 N N . ALA B 1 30 ? -12.197 -50.387 11.144 1.00 59.43 232 ALA B N 1
ATOM 1535 C CA . ALA B 1 30 ? -13.319 -49.779 11.813 1.00 61.02 232 ALA B CA 1
ATOM 1536 C C . ALA B 1 30 ? -14.631 -50.454 11.495 1.00 69.80 232 ALA B C 1
ATOM 1537 O O . ALA B 1 30 ? -15.716 -49.831 11.644 1.00 71.66 232 ALA B O 1
ATOM 1539 N N . GLN B 1 31 ? -14.570 -51.701 11.030 1.00 71.86 233 GLN B N 1
ATOM 1540 C CA . GLN B 1 31 ? -15.770 -52.523 10.880 1.00 77.78 233 GLN B CA 1
ATOM 1541 C C . GLN B 1 31 ? -16.689 -51.990 9.829 1.00 73.31 233 GLN B C 1
ATOM 1542 O O . GLN B 1 31 ? -17.890 -52.105 9.965 1.00 72.76 233 GLN B O 1
ATOM 1548 N N . ARG B 1 32 ? -16.140 -51.360 8.809 1.00 74.65 234 ARG B N 1
ATOM 1549 C CA . ARG B 1 32 ? -16.932 -51.006 7.680 1.00 65.27 234 ARG B CA 1
ATOM 1550 C C . ARG B 1 32 ? -16.876 -52.088 6.665 1.00 62.51 234 ARG B C 1
ATOM 1551 O O . ARG B 1 32 ? -15.831 -52.717 6.447 1.00 66.96 234 ARG B O 1
ATOM 1559 N N . SER B 1 33 ? -18.014 -52.295 6.026 1.00 58.73 235 SER B N 1
ATOM 1560 C CA . SER B 1 33 ? -18.117 -53.298 4.990 1.00 67.01 235 SER B CA 1
ATOM 1561 C C . SER B 1 33 ? -17.627 -52.712 3.680 1.00 65.26 235 SER B C 1
ATOM 1562 O O . SER B 1 33 ? -18.023 -51.619 3.288 1.00 65.55 235 SER B O 1
ATOM 1565 N N . CYS B 1 34 ? -16.833 -53.498 2.978 1.00 55.25 236 CYS B N 1
ATOM 1566 C CA . CYS B 1 34 ? -16.153 -53.106 1.764 1.00 64.51 236 CYS B CA 1
ATOM 1567 C C . CYS B 1 34 ? -16.422 -54.071 0.630 1.00 73.20 236 CYS B C 1
ATOM 1568 O O . CYS B 1 34 ? -16.363 -55.282 0.809 1.00 68.55 236 CYS B O 1
ATOM 1571 N N . TYR B 1 35 ? -16.742 -53.508 -0.520 1.00 68.28 237 TYR B N 1
ATOM 1572 C CA . TYR B 1 35 ? -17.059 -54.251 -1.690 1.00 65.71 237 TYR B CA 1
ATOM 1573 C C . TYR B 1 35 ? -16.057 -53.869 -2.760 1.00 67.12 237 TYR B C 1
ATOM 1574 O O . TYR B 1 35 ? -15.966 -52.729 -3.111 1.00 70.33 237 TYR B O 1
ATOM 1583 N N . ILE B 1 36 ? -15.270 -54.822 -3.225 1.00 59.29 238 ILE B N 1
ATOM 1584 C CA . ILE B 1 36 ? -14.248 -54.582 -4.174 1.00 57.77 238 ILE B CA 1
ATOM 1585 C C . ILE B 1 36 ? -14.626 -55.132 -5.530 1.00 64.90 238 ILE B C 1
ATOM 1586 O O . ILE B 1 36 ? -14.857 -56.332 -5.697 1.00 72.32 238 ILE B O 1
ATOM 1591 N N . ILE B 1 37 ? -14.640 -54.252 -6.513 1.00 59.99 239 ILE B N 1
ATOM 1592 C CA . ILE B 1 37 ? -14.933 -54.583 -7.874 1.00 57.37 239 ILE B CA 1
ATOM 1593 C C . ILE B 1 37 ? -13.635 -54.508 -8.670 1.00 63.72 239 ILE B C 1
ATOM 1594 O O . ILE B 1 37 ? -13.019 -53.427 -8.766 1.00 78.45 239 ILE B O 1
ATOM 1599 N N . LYS B 1 38 ? -13.279 -55.619 -9.314 1.00 62.04 240 LYS B N 1
ATOM 1600 C CA . LYS B 1 38 ? -12.188 -55.683 -10.312 1.00 70.99 240 LYS B CA 1
ATOM 1601 C C . LYS B 1 38 ? -12.737 -55.871 -11.694 1.00 66.08 240 LYS B C 1
ATOM 1602 O O . LYS B 1 38 ? -13.908 -56.192 -11.875 1.00 75.67 240 LYS B O 1
ATOM 1608 N N . TYR B 1 39 ? -11.887 -55.616 -12.661 1.00 62.48 241 TYR B N 1
ATOM 1609 C CA . TYR B 1 39 ? -12.232 -55.776 -14.051 1.00 74.97 241 TYR B CA 1
ATOM 1610 C C . TYR B 1 39 ? -11.874 -57.199 -14.531 1.00 85.45 241 TYR B C 1
ATOM 1611 O O . TYR B 1 39 ? -10.841 -57.762 -14.173 1.00 70.62 241 TYR B O 1
ATOM 1620 N N . THR B 1 40 ? -12.702 -57.706 -15.432 1.00 89.18 242 THR B N 1
ATOM 1621 C CA . THR B 1 40 ? -12.286 -58.805 -16.296 1.00 92.10 242 THR B CA 1
ATOM 1622 C C . THR B 1 40 ? -12.979 -58.766 -17.664 1.00 92.87 242 THR B C 1
ATOM 1623 O O . THR B 1 40 ? -14.147 -58.334 -17.744 1.00 86.73 242 THR B O 1
ATOM 1627 N N . GLY B 1 41 ? -12.232 -59.089 -18.733 1.00 94.55 243 GLY B N 1
ATOM 1628 C CA . GLY B 1 41 ? -12.821 -59.400 -20.058 1.00 94.39 243 GLY B CA 1
ATOM 1629 C C . GLY B 1 41 ? -13.428 -60.802 -20.131 1.00 87.71 243 GLY B C 1
ATOM 1630 O O . GLY B 1 41 ? -14.643 -61.010 -19.969 1.00 93.40 243 GLY B O 1
ATOM 1631 N N . ALA B 1 57 ? -17.601 -62.233 6.795 1.00 123.00 259 ALA B N 1
ATOM 1632 C CA . ALA B 1 57 ? -17.441 -61.074 7.662 1.00 126.06 259 ALA B CA 1
ATOM 1633 C C . ALA B 1 57 ? -17.600 -59.740 6.883 1.00 143.03 259 ALA B C 1
ATOM 1634 O O . ALA B 1 57 ? -18.689 -59.442 6.390 1.00 129.27 259 ALA B O 1
ATOM 1636 N N . LEU B 1 58 ? -16.539 -58.940 6.754 1.00 149.22 260 LEU B N 1
ATOM 1637 C CA . LEU B 1 58 ? -16.667 -57.536 6.309 1.00 125.38 260 LEU B CA 1
ATOM 1638 C C . LEU B 1 58 ? -16.441 -57.306 4.819 1.00 105.85 260 LEU B C 1
ATOM 1639 O O . LEU B 1 58 ? -16.968 -56.363 4.255 1.00 83.18 260 LEU B O 1
ATOM 1644 N N . THR B 1 59 ? -15.630 -58.150 4.192 1.00 109.21 261 THR B N 1
ATOM 1645 C CA . THR B 1 59 ? -15.261 -57.969 2.788 1.00 102.35 261 THR B CA 1
ATOM 1646 C C . THR B 1 59 ? -16.233 -58.660 1.831 1.00 99.53 261 THR B C 1
ATOM 1647 O O . THR B 1 59 ? -17.142 -59.362 2.275 1.00 107.03 261 THR B O 1
ATOM 1651 N N . ALA B 1 60 ? -15.994 -58.462 0.530 1.00 87.26 262 ALA B N 1
ATOM 1652 C CA . ALA B 1 60 ? -16.704 -59.059 -0.592 1.00 81.91 262 ALA B CA 1
ATOM 1653 C C . ALA B 1 60 ? -16.019 -58.590 -1.886 1.00 81.82 262 ALA B C 1
ATOM 1654 O O . ALA B 1 60 ? -15.663 -57.443 -1.982 1.00 86.09 262 ALA B O 1
ATOM 1656 N N . ASN B 1 61 ? -15.779 -59.504 -2.826 1.00 80.95 263 ASN B N 1
ATOM 1657 C CA . ASN B 1 61 ? -15.050 -59.289 -4.080 1.00 82.51 263 ASN B CA 1
ATOM 1658 C C . ASN B 1 61 ? -15.764 -59.780 -5.283 1.00 85.43 263 ASN B C 1
ATOM 1659 O O . ASN B 1 61 ? -16.482 -60.730 -5.189 1.00 108.63 263 ASN B O 1
ATOM 1664 N N . VAL B 1 62 ? -15.517 -59.177 -6.439 1.00 88.26 264 VAL B N 1
ATOM 1665 C CA . VAL B 1 62 ? -16.294 -59.462 -7.629 1.00 82.03 264 VAL B CA 1
ATOM 1666 C C . VAL B 1 62 ? -15.450 -59.020 -8.797 1.00 79.40 264 VAL B C 1
ATOM 1667 O O . VAL B 1 62 ? -14.792 -57.994 -8.730 1.00 94.91 264 VAL B O 1
ATOM 1671 N N . SER B 1 63 ? -15.492 -59.783 -9.883 1.00 82.91 265 SER B N 1
ATOM 1672 C CA . SER B 1 63 ? -14.900 -59.384 -11.172 1.00 78.94 265 SER B CA 1
ATOM 1673 C C . SER B 1 63 ? -15.992 -59.200 -12.175 1.00 79.35 265 SER B C 1
ATOM 1674 O O . SER B 1 63 ? -16.910 -59.949 -12.174 1.00 91.36 265 SER B O 1
ATOM 1677 N N . VAL B 1 64 ? -15.947 -58.130 -12.952 1.00 77.33 266 VAL B N 1
ATOM 1678 C CA . VAL B 1 64 ? -16.992 -57.797 -13.855 1.00 72.27 266 VAL B CA 1
ATOM 1679 C C . VAL B 1 64 ? -16.384 -57.059 -15.029 1.00 81.80 266 VAL B C 1
ATOM 1680 O O . VAL B 1 64 ? -15.276 -56.582 -14.931 1.00 94.42 266 VAL B O 1
ATOM 1684 N N . SER B 1 65 ? -17.108 -56.988 -16.135 1.00 81.83 267 SER B N 1
ATOM 1685 C CA . SER B 1 65 ? -16.640 -56.324 -17.328 1.00 80.66 267 SER B CA 1
ATOM 1686 C C . SER B 1 65 ? -17.367 -55.004 -17.484 1.00 69.96 267 SER B C 1
ATOM 1687 O O . SER B 1 65 ? -16.907 -54.115 -18.239 1.00 79.88 267 SER B O 1
ATOM 1690 N N . ASN B 1 66 ? -18.503 -54.837 -16.822 1.00 62.93 268 ASN B N 1
ATOM 1691 C CA . ASN B 1 66 ? -18.988 -53.454 -16.546 1.00 80.71 268 ASN B CA 1
ATOM 1692 C C . ASN B 1 66 ? -19.811 -53.307 -15.297 1.00 80.13 268 ASN B C 1
ATOM 1693 O O . ASN B 1 66 ? -20.225 -54.267 -14.718 1.00 87.66 268 ASN B O 1
ATOM 1698 N N . LEU B 1 67 ? -20.044 -52.079 -14.882 1.00 89.24 269 LEU B N 1
ATOM 1699 C CA . LEU B 1 67 ? -20.589 -51.860 -13.565 1.00 93.71 269 LEU B CA 1
ATOM 1700 C C . LEU B 1 67 ? -22.082 -52.148 -13.454 1.00 98.71 269 LEU B C 1
ATOM 1701 O O . LEU B 1 67 ? -22.570 -52.379 -12.337 1.00 102.04 269 LEU B O 1
ATOM 1706 N N . HIS B 1 68 ? -22.780 -52.143 -14.590 1.00 106.10 270 HIS B N 1
ATOM 1707 C CA . HIS B 1 68 ? -24.195 -52.582 -14.666 1.00 109.43 270 HIS B CA 1
ATOM 1708 C C . HIS B 1 68 ? -24.337 -54.005 -14.196 1.00 95.45 270 HIS B C 1
ATOM 1709 O O . HIS B 1 68 ? -25.275 -54.308 -13.483 1.00 89.66 270 HIS B O 1
ATOM 1716 N N . ASP B 1 69 ? -23.353 -54.848 -14.498 1.00 89.50 271 ASP B N 1
ATOM 1717 C CA . ASP B 1 69 ? -23.379 -56.247 -14.037 1.00 88.81 271 ASP B CA 1
ATOM 1718 C C . ASP B 1 69 ? -23.273 -56.479 -12.532 1.00 88.15 271 ASP B C 1
ATOM 1719 O O . ASP B 1 69 ? -23.362 -57.597 -12.087 1.00 99.04 271 ASP B O 1
ATOM 1724 N N . VAL B 1 70 ? -23.013 -55.458 -11.745 1.00 102.54 272 VAL B N 1
ATOM 1725 C CA . VAL B 1 70 ? -23.012 -55.570 -10.283 1.00 105.49 272 VAL B CA 1
ATOM 1726 C C . VAL B 1 70 ? -24.434 -55.488 -9.725 1.00 91.71 272 VAL B C 1
ATOM 1727 O O . VAL B 1 70 ? -24.669 -55.830 -8.570 1.00 89.67 272 VAL B O 1
ATOM 1731 N N . GLY B 1 71 ? -25.349 -54.934 -10.505 1.00 81.00 273 GLY B N 1
ATOM 1732 C CA . GLY B 1 71 ? -26.710 -54.736 -10.042 1.00 82.76 273 GLY B CA 1
ATOM 1733 C C . GLY B 1 71 ? -26.732 -53.818 -8.847 1.00 77.26 273 GLY B C 1
ATOM 1734 O O . GLY B 1 71 ? -26.028 -52.837 -8.836 1.00 86.49 273 GLY B O 1
ATOM 1735 N N . ASP B 1 72 ? -27.543 -54.156 -7.859 1.00 81.18 274 ASP B N 1
ATOM 1736 C CA . ASP B 1 72 ? -27.689 -53.388 -6.629 1.00 86.82 274 ASP B CA 1
ATOM 1737 C C . ASP B 1 72 ? -26.953 -54.002 -5.406 1.00 74.41 274 ASP B C 1
ATOM 1738 O O . ASP B 1 72 ? -27.096 -53.505 -4.291 1.00 75.02 274 ASP B O 1
ATOM 1743 N N . GLU B 1 73 ? -26.120 -55.006 -5.639 1.00 74.34 275 GLU B N 1
ATOM 1744 C CA . GLU B 1 73 ? -25.278 -55.623 -4.589 1.00 85.98 275 GLU B CA 1
ATOM 1745 C C . GLU B 1 73 ? -24.513 -54.577 -3.762 1.00 88.20 275 GLU B C 1
ATOM 1746 O O . GLU B 1 73 ? -24.449 -54.646 -2.535 1.00 80.58 275 GLU B O 1
ATOM 1748 N N . TRP B 1 74 ? -23.905 -53.629 -4.467 1.00 78.51 276 TRP B N 1
ATOM 1749 C CA . TRP B 1 74 ? -23.146 -52.538 -3.851 1.00 76.16 276 TRP B CA 1
ATOM 1750 C C . TRP B 1 74 ? -23.875 -51.795 -2.728 1.00 73.66 276 TRP B C 1
ATOM 1751 O O . TRP B 1 74 ? -23.249 -51.222 -1.855 1.00 80.82 276 TRP B O 1
ATOM 1762 N N . ARG B 1 75 ? -25.193 -51.764 -2.739 1.00 70.13 277 ARG B N 1
ATOM 1763 C CA . ARG B 1 75 ? -25.908 -51.028 -1.667 1.00 71.29 277 ARG B CA 1
ATOM 1764 C C . ARG B 1 75 ? -25.774 -51.650 -0.296 1.00 74.80 277 ARG B C 1
ATOM 1765 O O . ARG B 1 75 ? -26.055 -50.978 0.674 1.00 71.87 277 ARG B O 1
ATOM 1773 N N . LYS B 1 76 ? -25.359 -52.917 -0.209 1.00 70.64 278 LYS B N 1
ATOM 1774 C CA . LYS B 1 76 ? -25.216 -53.573 1.082 1.00 76.35 278 LYS B CA 1
ATOM 1775 C C . LYS B 1 76 ? -23.928 -53.136 1.829 1.00 70.59 278 LYS B C 1
ATOM 1776 O O . LYS B 1 76 ? -23.723 -53.501 2.978 1.00 84.99 278 LYS B O 1
ATOM 1778 N N . TYR B 1 77 ? -23.063 -52.322 1.218 1.00 81.62 279 TYR B N 1
ATOM 1779 C CA . TYR B 1 77 ? -21.723 -52.017 1.788 1.00 74.60 279 TYR B CA 1
ATOM 1780 C C . TYR B 1 77 ? -21.535 -50.509 2.065 1.00 79.33 279 TYR B C 1
ATOM 1781 O O . TYR B 1 77 ? -22.158 -49.649 1.423 1.00 69.81 279 TYR B O 1
ATOM 1790 N N . ASP B 1 78 ? -20.643 -50.209 3.011 1.00 72.26 280 ASP B N 1
ATOM 1791 C CA . ASP B 1 78 ? -20.272 -48.840 3.370 1.00 65.75 280 ASP B CA 1
ATOM 1792 C C . ASP B 1 78 ? -19.266 -48.235 2.361 1.00 65.00 280 ASP B C 1
ATOM 1793 O O . ASP B 1 78 ? -19.351 -47.081 2.055 1.00 72.81 280 ASP B O 1
ATOM 1798 N N . VAL B 1 79 ? -18.336 -49.052 1.867 1.00 62.50 281 VAL B N 1
ATOM 1799 C CA . VAL B 1 79 ? -17.224 -48.644 1.061 1.00 61.32 281 VAL B CA 1
ATOM 1800 C C . VAL B 1 79 ? -17.207 -49.498 -0.196 1.00 65.54 281 VAL B C 1
ATOM 1801 O O . VAL B 1 79 ? -17.291 -50.706 -0.100 1.00 65.63 281 VAL B O 1
ATOM 1805 N N . ILE B 1 80 ? -17.095 -48.840 -1.356 1.00 54.34 282 ILE B N 1
ATOM 1806 C CA . ILE B 1 80 ? -16.989 -49.475 -2.633 1.00 51.08 282 ILE B CA 1
ATOM 1807 C C . ILE B 1 80 ? -15.659 -49.080 -3.251 1.00 54.75 282 ILE B C 1
ATOM 1808 O O . ILE B 1 80 ? -15.350 -47.894 -3.396 1.00 59.25 282 ILE B O 1
ATOM 1813 N N . ALA B 1 81 ? -14.898 -50.067 -3.683 1.00 50.88 283 ALA B N 1
ATOM 1814 C CA . ALA B 1 81 ? -13.624 -49.843 -4.309 1.00 52.96 283 ALA B CA 1
ATOM 1815 C C . ALA B 1 81 ? -13.660 -50.389 -5.682 1.00 58.25 283 ALA B C 1
ATOM 1816 O O . ALA B 1 81 ? -14.077 -51.508 -5.857 1.00 64.38 283 ALA B O 1
ATOM 1818 N N . VAL B 1 82 ? -13.165 -49.606 -6.642 1.00 56.10 284 VAL B N 1
ATOM 1819 C CA . VAL B 1 82 ? -13.162 -49.945 -8.026 1.00 52.03 284 VAL B CA 1
ATOM 1820 C C . VAL B 1 82 ? -11.757 -49.881 -8.517 1.00 51.30 284 VAL B C 1
ATOM 1821 O O . VAL B 1 82 ? -11.104 -48.842 -8.453 1.00 55.02 284 VAL B O 1
ATOM 1825 N N . ASP B 1 83 ? -11.275 -50.979 -9.055 1.00 49.62 285 ASP B N 1
ATOM 1826 C CA . ASP B 1 83 ? -9.912 -51.045 -9.560 1.00 54.29 285 ASP B CA 1
ATOM 1827 C C . ASP B 1 83 ? -9.919 -51.030 -11.075 1.00 51.89 285 ASP B C 1
ATOM 1828 O O . ASP B 1 83 ? -10.841 -51.500 -11.668 1.00 63.83 285 ASP B O 1
ATOM 1833 N N . GLU B 1 84 ? -8.851 -50.562 -11.693 1.00 54.24 286 GLU B N 1
ATOM 1834 C CA . GLU B 1 84 ? -8.732 -50.444 -13.155 1.00 52.86 286 GLU B CA 1
ATOM 1835 C C . GLU B 1 84 ? -9.924 -49.688 -13.759 1.00 55.67 286 GLU B C 1
ATOM 1836 O O . GLU B 1 84 ? -10.502 -50.064 -14.755 1.00 52.91 286 GLU B O 1
ATOM 1842 N N . GLY B 1 85 ? -10.239 -48.560 -13.164 1.00 52.58 287 GLY B N 1
ATOM 1843 C CA . GLY B 1 85 ? -11.422 -47.811 -13.515 1.00 54.30 287 GLY B CA 1
ATOM 1844 C C . GLY B 1 85 ? -11.484 -47.415 -14.982 1.00 47.08 287 GLY B C 1
ATOM 1845 O O . GLY B 1 85 ? -12.588 -47.282 -15.546 1.00 50.73 287 GLY B O 1
ATOM 1846 N N . GLN B 1 86 ? -10.323 -47.238 -15.604 1.00 44.44 288 GLN B N 1
ATOM 1847 C CA . GLN B 1 86 ? -10.320 -46.789 -16.967 1.00 49.35 288 GLN B CA 1
ATOM 1848 C C . GLN B 1 86 ? -10.882 -47.869 -17.975 1.00 66.84 288 GLN B C 1
ATOM 1849 O O . GLN B 1 86 ? -11.162 -47.531 -19.096 1.00 53.95 288 GLN B O 1
ATOM 1855 N N . PHE B 1 87 ? -11.012 -49.135 -17.579 1.00 59.64 289 PHE B N 1
ATOM 1856 C CA . PHE B 1 87 ? -11.655 -50.194 -18.408 1.00 59.10 289 PHE B CA 1
ATOM 1857 C C . PHE B 1 87 ? -13.195 -50.254 -18.274 1.00 61.55 289 PHE B C 1
ATOM 1858 O O . PHE B 1 87 ? -13.825 -50.940 -19.033 1.00 72.44 289 PHE B O 1
ATOM 1866 N N . PHE B 1 88 ? -13.771 -49.550 -17.326 1.00 58.66 290 PHE B N 1
ATOM 1867 C CA . PHE B 1 88 ? -15.198 -49.541 -17.184 1.00 55.54 290 PHE B CA 1
ATOM 1868 C C . PHE B 1 88 ? -15.774 -48.350 -17.859 1.00 70.62 290 PHE B C 1
ATOM 1869 O O . PHE B 1 88 ? -15.316 -47.251 -17.657 1.00 74.09 290 PHE B O 1
ATOM 1877 N N . PRO B 1 89 ? -16.779 -48.578 -18.698 1.00 80.29 291 PRO B N 1
ATOM 1878 C CA . PRO B 1 89 ? -17.336 -47.520 -19.548 1.00 79.36 291 PRO B CA 1
ATOM 1879 C C . PRO B 1 89 ? -18.358 -46.634 -18.845 1.00 71.44 291 PRO B C 1
ATOM 1880 O O . PRO B 1 89 ? -18.662 -45.554 -19.350 1.00 66.74 291 PRO B O 1
ATOM 1884 N N . ASP B 1 90 ? -18.885 -47.076 -17.707 1.00 68.98 292 ASP B N 1
ATOM 1885 C CA . ASP B 1 90 ? -19.898 -46.296 -17.021 1.00 77.62 292 ASP B CA 1
ATOM 1886 C C . ASP B 1 90 ? -19.446 -46.030 -15.602 1.00 72.49 292 ASP B C 1
ATOM 1887 O O . ASP B 1 90 ? -20.255 -46.045 -14.675 1.00 65.34 292 ASP B O 1
ATOM 1889 N N . VAL B 1 91 ? -18.150 -45.793 -15.424 1.00 60.94 293 VAL B N 1
ATOM 1890 C CA . VAL B 1 91 ? -17.655 -45.616 -14.077 1.00 62.19 293 VAL B CA 1
ATOM 1891 C C . VAL B 1 91 ? -18.030 -44.299 -13.416 1.00 57.82 293 VAL B C 1
ATOM 1892 O O . VAL B 1 91 ? -18.457 -44.277 -12.289 1.00 60.47 293 VAL B O 1
ATOM 1896 N N . ALA B 1 92 ? -17.919 -43.208 -14.137 1.00 64.86 294 ALA B N 1
ATOM 1897 C CA . ALA B 1 92 ? -18.298 -41.920 -13.603 1.00 61.45 294 ALA B CA 1
ATOM 1898 C C . ALA B 1 92 ? -19.672 -41.947 -12.978 1.00 65.98 294 ALA B C 1
ATOM 1899 O O . ALA B 1 92 ? -19.851 -41.591 -11.837 1.00 62.13 294 ALA B O 1
ATOM 1901 N N . ALA B 1 93 ? -20.652 -42.367 -13.750 1.00 71.92 295 ALA B N 1
ATOM 1902 C CA . ALA B 1 93 ? -22.021 -42.356 -13.295 1.00 66.68 295 ALA B CA 1
ATOM 1903 C C . ALA B 1 93 ? -22.226 -43.297 -12.145 1.00 65.08 295 ALA B C 1
ATOM 1904 O O . ALA B 1 93 ? -22.918 -42.981 -11.206 1.00 67.40 295 ALA B O 1
ATOM 1906 N N . PHE B 1 94 ? -21.619 -44.461 -12.225 1.00 62.19 296 PHE B N 1
ATOM 1907 C CA . PHE B 1 94 ? -21.692 -45.436 -11.130 1.00 68.80 296 PHE B CA 1
ATOM 1908 C C . PHE B 1 94 ? -21.196 -44.841 -9.831 1.00 65.35 296 PHE B C 1
ATOM 1909 O O . PHE B 1 94 ? -21.866 -44.894 -8.807 1.00 64.81 296 PHE B O 1
ATOM 1917 N N . CYS B 1 95 ? -20.022 -44.231 -9.876 1.00 65.01 297 CYS B N 1
ATOM 1918 C CA . CYS B 1 95 ? -19.447 -43.638 -8.638 1.00 59.34 297 CYS B CA 1
ATOM 1919 C C . CYS B 1 95 ? -20.300 -42.511 -8.089 1.00 58.63 297 CYS B C 1
ATOM 1920 O O . CYS B 1 95 ? -20.471 -42.392 -6.849 1.00 65.25 297 CYS B O 1
ATOM 1923 N N . SER B 1 96 ? -20.842 -41.675 -8.984 1.00 59.20 298 SER B N 1
ATOM 1924 C CA . SER B 1 96 ? -21.742 -40.609 -8.526 1.00 64.15 298 SER B CA 1
ATOM 1925 C C . SER B 1 96 ? -22.995 -41.156 -7.879 1.00 64.64 298 SER B C 1
ATOM 1926 O O . SER B 1 96 ? -23.434 -40.662 -6.825 1.00 62.98 298 SER B O 1
ATOM 1929 N N . LYS B 1 97 ? -23.595 -42.157 -8.506 1.00 77.32 299 LYS B N 1
ATOM 1930 C CA . LYS B 1 97 ? -24.791 -42.774 -7.915 1.00 81.61 299 LYS B CA 1
ATOM 1931 C C . LYS B 1 97 ? -24.485 -43.324 -6.539 1.00 76.42 299 LYS B C 1
ATOM 1932 O O . LYS B 1 97 ? -25.224 -43.085 -5.566 1.00 79.06 299 LYS B O 1
ATOM 1938 N N . ALA B 1 98 ? -23.371 -44.035 -6.435 1.00 73.49 300 ALA B N 1
ATOM 1939 C CA . ALA B 1 98 ? -23.004 -44.623 -5.130 1.00 72.60 300 ALA B CA 1
ATOM 1940 C C . ALA B 1 98 ? -22.682 -43.576 -4.061 1.00 74.76 300 ALA B C 1
ATOM 1941 O O . ALA B 1 98 ? -23.157 -43.689 -2.929 1.00 63.21 300 ALA B O 1
ATOM 1943 N N . ALA B 1 99 ? -21.917 -42.542 -4.425 1.00 64.35 301 ALA B N 1
ATOM 1944 C CA . ALA B 1 99 ? -21.624 -41.494 -3.444 1.00 67.35 301 ALA B CA 1
ATOM 1945 C C . ALA B 1 99 ? -22.875 -40.724 -3.073 1.00 61.53 301 ALA B C 1
ATOM 1946 O O . ALA B 1 99 ? -23.021 -40.349 -1.933 1.00 71.93 301 ALA B O 1
ATOM 1948 N N . ASP B 1 100 ? -23.795 -40.501 -4.010 1.00 72.78 302 ASP B N 1
ATOM 1949 C CA . ASP B 1 100 ? -25.087 -39.872 -3.629 1.00 76.39 302 ASP B CA 1
ATOM 1950 C C . ASP B 1 100 ? -25.914 -40.696 -2.643 1.00 75.52 302 ASP B C 1
ATOM 1951 O O . ASP B 1 100 ? -26.640 -40.143 -1.847 1.00 81.29 302 ASP B O 1
ATOM 1956 N N . SER B 1 101 ? -25.776 -42.014 -2.679 1.00 78.09 303 SER B N 1
ATOM 1957 C CA . SER B 1 101 ? -26.383 -42.874 -1.669 1.00 76.07 303 SER B CA 1
ATOM 1958 C C . SER B 1 101 ? -25.594 -42.969 -0.406 1.00 77.41 303 SER B C 1
ATOM 1959 O O . SER B 1 101 ? -25.901 -43.795 0.415 1.00 78.16 303 SER B O 1
ATOM 1962 N N . GLY B 1 102 ? -24.554 -42.175 -0.228 1.00 70.38 304 GLY B N 1
ATOM 1963 C CA . GLY B 1 102 ? -23.811 -42.222 1.032 1.00 69.36 304 GLY B CA 1
ATOM 1964 C C . GLY B 1 102 ? -22.630 -43.180 1.095 1.00 61.89 304 GLY B C 1
ATOM 1965 O O . GLY B 1 102 ? -22.033 -43.296 2.135 1.00 66.60 304 GLY B O 1
ATOM 1966 N N . LYS B 1 103 ? -22.252 -43.821 -0.009 1.00 56.51 305 LYS B N 1
ATOM 1967 C CA . LYS B 1 103 ? -21.061 -44.642 -0.013 1.00 61.47 305 LYS B CA 1
ATOM 1968 C C . LYS B 1 103 ? -19.772 -43.837 -0.128 1.00 63.81 305 LYS B C 1
ATOM 1969 O O . LYS B 1 103 ? -19.708 -42.803 -0.801 1.00 69.98 305 LYS B O 1
ATOM 1975 N N . VAL B 1 104 ? -18.741 -44.374 0.504 1.00 53.32 306 VAL B N 1
ATOM 1976 C CA . VAL B 1 104 ? -17.372 -43.997 0.233 1.00 56.96 306 VAL B CA 1
ATOM 1977 C C . VAL B 1 104 ? -16.910 -44.832 -0.931 1.00 58.91 306 VAL B C 1
ATOM 1978 O O . VAL B 1 104 ? -16.847 -46.043 -0.863 1.00 62.76 306 VAL B O 1
ATOM 1982 N N . VAL B 1 105 ? -16.601 -44.154 -2.012 1.00 63.02 307 VAL B N 1
ATOM 1983 C CA . VAL B 1 105 ? -16.205 -44.780 -3.241 1.00 60.30 307 VAL B CA 1
ATOM 1984 C C . VAL B 1 105 ? -14.752 -44.433 -3.501 1.00 64.48 307 VAL B C 1
ATOM 1985 O O . VAL B 1 105 ? -14.383 -43.256 -3.495 1.00 59.22 307 VAL B O 1
ATOM 1989 N N . ILE B 1 106 ? -13.950 -45.448 -3.790 1.00 52.87 308 ILE B N 1
ATOM 1990 C CA . ILE B 1 106 ? -12.514 -45.288 -3.986 1.00 47.32 308 ILE B CA 1
ATOM 1991 C C . ILE B 1 106 ? -12.192 -45.939 -5.295 1.00 50.35 308 ILE B C 1
ATOM 1992 O O . ILE B 1 106 ? -12.572 -47.087 -5.527 1.00 56.20 308 ILE B O 1
ATOM 1997 N N . VAL B 1 107 ? -11.535 -45.211 -6.181 1.00 53.77 309 VAL B N 1
ATOM 1998 C CA . VAL B 1 107 ? -11.294 -45.682 -7.523 1.00 45.15 309 VAL B CA 1
ATOM 1999 C C . VAL B 1 107 ? -9.842 -45.565 -7.833 1.00 52.69 309 VAL B C 1
ATOM 2000 O O . VAL B 1 107 ? -9.258 -44.500 -7.590 1.00 55.86 309 VAL B O 1
ATOM 2004 N N . SER B 1 108 ? -9.223 -46.631 -8.352 1.00 47.14 310 SER B N 1
ATOM 2005 C CA . SER B 1 108 ? -7.909 -46.516 -8.954 1.00 46.32 310 SER B CA 1
ATOM 2006 C C . SER B 1 108 ? -8.068 -46.646 -10.446 1.00 45.48 310 SER B C 1
ATOM 2007 O O . SER B 1 108 ? -8.716 -47.558 -10.896 1.00 56.12 310 SER B O 1
ATOM 2010 N N . ALA B 1 109 ? -7.316 -45.851 -11.181 1.00 44.12 311 ALA B N 1
ATOM 2011 C CA . ALA B 1 109 ? -7.376 -45.782 -12.629 1.00 44.16 311 ALA B CA 1
ATOM 2012 C C . ALA B 1 109 ? -6.173 -45.114 -13.219 1.00 44.62 311 ALA B C 1
ATOM 2013 O O . ALA B 1 109 ? -5.545 -44.296 -12.586 1.00 48.32 311 ALA B O 1
ATOM 2015 N N . LEU B 1 110 ? -5.821 -45.502 -14.438 1.00 46.03 312 LEU B N 1
ATOM 2016 C CA . LEU B 1 110 ? -4.970 -44.710 -15.287 1.00 49.17 312 LEU B CA 1
ATOM 2017 C C . LEU B 1 110 ? -5.709 -43.464 -15.698 1.00 50.89 312 LEU B C 1
ATOM 2018 O O . LEU B 1 110 ? -6.884 -43.497 -16.039 1.00 53.54 312 LEU B O 1
ATOM 2023 N N . ASP B 1 111 ? -5.036 -42.349 -15.606 1.00 48.24 313 ASP B N 1
ATOM 2024 C CA . ASP B 1 111 ? -5.595 -41.071 -16.122 1.00 50.93 313 ASP B CA 1
ATOM 2025 C C . ASP B 1 111 ? -5.245 -40.927 -17.570 1.00 46.19 313 ASP B C 1
ATOM 2026 O O . ASP B 1 111 ? -5.994 -40.341 -18.312 1.00 54.37 313 ASP B O 1
ATOM 2031 N N . ALA B 1 112 ? -4.089 -41.451 -17.953 1.00 47.52 314 ALA B N 1
ATOM 2032 C CA . ALA B 1 112 ? -3.542 -41.283 -19.297 1.00 55.35 314 ALA B CA 1
ATOM 2033 C C . ALA B 1 112 ? -3.231 -42.664 -19.945 1.00 56.69 314 ALA B C 1
ATOM 2034 O O . ALA B 1 112 ? -2.710 -43.584 -19.253 1.00 48.90 314 ALA B O 1
ATOM 2036 N N . ASP B 1 113 ? -3.426 -42.740 -21.266 1.00 53.08 315 ASP B N 1
ATOM 2037 C CA . ASP B 1 113 ? -3.131 -43.951 -22.037 1.00 50.38 315 ASP B CA 1
ATOM 2038 C C . ASP B 1 113 ? -1.735 -43.827 -22.497 1.00 51.37 315 ASP B C 1
ATOM 2039 O O . ASP B 1 113 ? -1.020 -42.900 -22.095 1.00 57.63 315 ASP B O 1
ATOM 2044 N N . TYR B 1 114 ? -1.271 -44.799 -23.265 1.00 48.69 316 TYR B N 1
ATOM 2045 C CA . TYR B 1 114 ? 0.144 -44.814 -23.669 1.00 44.60 316 TYR B CA 1
ATOM 2046 C C . TYR B 1 114 ? 0.535 -43.691 -24.596 1.00 38.69 316 TYR B C 1
ATOM 2047 O O . TYR B 1 114 ? 1.727 -43.543 -24.913 1.00 43.91 316 TYR B O 1
ATOM 2056 N N . LEU B 1 115 ? -0.456 -42.975 -25.123 1.00 46.78 317 LEU B N 1
ATOM 2057 C CA . LEU B 1 115 ? -0.178 -41.802 -25.954 1.00 57.87 317 LEU B CA 1
ATOM 2058 C C . LEU B 1 115 ? -0.313 -40.503 -25.148 1.00 61.55 317 LEU B C 1
ATOM 2059 O O . LEU B 1 115 ? -0.339 -39.447 -25.736 1.00 61.99 317 LEU B O 1
ATOM 2064 N N . GLN B 1 116 ? -0.478 -40.614 -23.829 1.00 56.72 318 GLN B N 1
ATOM 2065 C CA . GLN B 1 116 ? -0.672 -39.491 -22.891 1.00 55.13 318 GLN B CA 1
ATOM 2066 C C . GLN B 1 116 ? -1.966 -38.789 -23.119 1.00 57.56 318 GLN B C 1
ATOM 2067 O O . GLN B 1 116 ? -2.107 -37.607 -22.800 1.00 50.71 318 GLN B O 1
ATOM 2073 N N . GLU B 1 117 ? -2.940 -39.521 -23.636 1.00 48.97 319 GLU B N 1
ATOM 2074 C CA . GLU B 1 117 ? -4.241 -38.953 -23.863 1.00 47.47 319 GLU B CA 1
ATOM 2075 C C . GLU B 1 117 ? -5.105 -39.443 -22.788 1.00 50.90 319 GLU B C 1
ATOM 2076 O O . GLU B 1 117 ? -4.969 -40.570 -22.349 1.00 53.96 319 GLU B O 1
ATOM 2082 N N . PRO B 1 118 ? -6.053 -38.610 -22.373 1.00 48.05 320 PRO B N 1
ATOM 2083 C CA . PRO B 1 118 ? -6.849 -38.951 -21.246 1.00 46.61 320 PRO B CA 1
ATOM 2084 C C . PRO B 1 118 ? -7.940 -39.979 -21.471 1.00 55.51 320 PRO B C 1
ATOM 2085 O O . PRO B 1 118 ? -8.530 -40.011 -22.502 1.00 57.95 320 PRO B O 1
ATOM 2089 N N . PHE B 1 119 ? -8.228 -40.785 -20.459 1.00 55.91 321 PHE B N 1
ATOM 2090 C CA . PHE B 1 119 ? -9.429 -41.575 -20.439 1.00 50.96 321 PHE B CA 1
ATOM 2091 C C . PHE B 1 119 ? -10.520 -40.669 -19.996 1.00 52.59 321 PHE B C 1
ATOM 2092 O O . PHE B 1 119 ? -10.524 -40.195 -18.860 1.00 63.29 321 PHE B O 1
ATOM 2100 N N . GLU B 1 120 ? -11.498 -40.485 -20.868 1.00 57.94 322 GLU B N 1
ATOM 2101 C CA . GLU B 1 120 ? -12.526 -39.440 -20.758 1.00 59.16 322 GLU B CA 1
ATOM 2102 C C . GLU B 1 120 ? -13.357 -39.629 -19.521 1.00 67.69 322 GLU B C 1
ATOM 2103 O O . GLU B 1 120 ? -13.786 -38.687 -18.830 1.00 59.39 322 GLU B O 1
ATOM 2105 N N . GLU B 1 121 ? -13.599 -40.869 -19.204 1.00 62.14 323 GLU B N 1
ATOM 2106 C CA . GLU B 1 121 ? -14.442 -41.163 -18.060 1.00 60.22 323 GLU B CA 1
ATOM 2107 C C . GLU B 1 121 ? -13.717 -40.789 -16.704 1.00 51.86 323 GLU B C 1
ATOM 2108 O O . GLU B 1 121 ? -14.354 -40.422 -15.680 1.00 46.91 323 GLU B O 1
ATOM 2114 N N . ILE B 1 122 ? -12.406 -40.952 -16.701 1.00 45.26 324 ILE B N 1
ATOM 2115 C CA . ILE B 1 122 ? -11.568 -40.707 -15.515 1.00 52.67 324 ILE B CA 1
ATOM 2116 C C . ILE B 1 122 ? -11.469 -39.143 -15.310 1.00 55.55 324 ILE B C 1
ATOM 2117 O O . ILE B 1 122 ? -11.594 -38.634 -14.192 1.00 49.20 324 ILE B O 1
ATOM 2122 N N . CYS B 1 123 ? -11.388 -38.420 -16.416 1.00 51.35 325 CYS B N 1
ATOM 2123 C CA . CYS B 1 123 ? -11.692 -36.964 -16.440 1.00 58.17 325 CYS B CA 1
ATOM 2124 C C . CYS B 1 123 ? -12.953 -36.547 -15.715 1.00 58.36 325 CYS B C 1
ATOM 2125 O O . CYS B 1 123 ? -12.934 -35.650 -14.861 1.00 54.06 325 CYS B O 1
ATOM 2128 N N . LEU B 1 124 ? -14.061 -37.190 -16.029 1.00 52.09 326 LEU B N 1
ATOM 2129 C CA . LEU B 1 124 ? -15.301 -36.885 -15.341 1.00 53.34 326 LEU B CA 1
ATOM 2130 C C . LEU B 1 124 ? -15.176 -37.182 -13.892 1.00 54.07 326 LEU B C 1
ATOM 2131 O O . LEU B 1 124 ? -15.679 -36.418 -13.068 1.00 53.56 326 LEU B O 1
ATOM 2136 N N . LEU B 1 125 ? -14.481 -38.270 -13.554 1.00 49.51 327 LEU B N 1
ATOM 2137 C CA . LEU B 1 125 ? -14.294 -38.520 -12.149 1.00 57.25 327 LEU B CA 1
ATOM 2138 C C . LEU B 1 125 ? -13.451 -37.439 -11.442 1.00 50.29 327 LEU B C 1
ATOM 2139 O O . LEU B 1 125 ? -13.688 -37.151 -10.301 1.00 45.14 327 LEU B O 1
ATOM 2144 N N . VAL B 1 126 ? -12.448 -36.897 -12.103 1.00 45.96 328 VAL B N 1
ATOM 2145 C CA . VAL B 1 126 ? -11.619 -35.851 -11.473 1.00 47.17 328 VAL B CA 1
ATOM 2146 C C . VAL B 1 126 ? -12.508 -34.680 -10.996 1.00 47.62 328 VAL B C 1
ATOM 2147 O O . VAL B 1 126 ? -12.461 -34.308 -9.838 1.00 45.48 328 VAL B O 1
ATOM 2151 N N . SER B 1 127 ? -13.402 -34.219 -11.866 1.00 47.15 329 SER B N 1
ATOM 2152 C CA . SER B 1 127 ? -14.363 -33.172 -11.562 1.00 46.22 329 SER B CA 1
ATOM 2153 C C . SER B 1 127 ? -15.373 -33.513 -10.495 1.00 47.22 329 SER B C 1
ATOM 2154 O O . SER B 1 127 ? -15.980 -32.621 -9.949 1.00 46.92 329 SER B O 1
ATOM 2157 N N . ARG B 1 128 ? -15.600 -34.787 -10.236 1.00 45.13 330 ARG B N 1
ATOM 2158 C CA . ARG B 1 128 ? -16.600 -35.199 -9.256 1.00 46.69 330 ARG B CA 1
ATOM 2159 C C . ARG B 1 128 ? -16.015 -35.699 -8.006 1.00 42.63 330 ARG B C 1
ATOM 2160 O O . ARG B 1 128 ? -16.733 -36.010 -7.069 1.00 43.20 330 ARG B O 1
ATOM 2168 N N . ALA B 1 129 ? -14.707 -35.806 -7.987 1.00 39.51 331 ALA B N 1
ATOM 2169 C CA . ALA B 1 129 ? -14.007 -36.346 -6.797 1.00 44.68 331 ALA B CA 1
ATOM 2170 C C . ALA B 1 129 ? -13.714 -35.334 -5.672 1.00 45.20 331 ALA B C 1
ATOM 2171 O O . ALA B 1 129 ? -13.297 -34.221 -5.945 1.00 46.70 331 ALA B O 1
ATOM 2173 N N . ASP B 1 130 ? -13.917 -35.791 -4.440 1.00 44.54 332 ASP B N 1
ATOM 2174 C CA . ASP B 1 130 ? -13.549 -35.117 -3.242 1.00 47.59 332 ASP B CA 1
ATOM 2175 C C . ASP B 1 130 ? -12.073 -35.107 -3.079 1.00 48.89 332 ASP B C 1
ATOM 2176 O O . ASP B 1 130 ? -11.499 -34.116 -2.610 1.00 55.77 332 ASP B O 1
ATOM 2181 N N . SER B 1 131 ? -11.421 -36.089 -3.631 1.00 48.43 333 SER B N 1
ATOM 2182 C CA . SER B 1 131 ? -9.995 -36.230 -3.427 1.00 46.91 333 SER B CA 1
ATOM 2183 C C . SER B 1 131 ? -9.380 -36.812 -4.660 1.00 49.10 333 SER B C 1
ATOM 2184 O O . SER B 1 131 ? -9.937 -37.732 -5.235 1.00 47.15 333 SER B O 1
ATOM 2187 N N . VAL B 1 132 ? -8.212 -36.320 -5.058 1.00 43.55 334 VAL B N 1
ATOM 2188 C CA . VAL B 1 132 ? -7.554 -36.862 -6.215 1.00 42.63 334 VAL B CA 1
ATOM 2189 C C . VAL B 1 132 ? -6.102 -36.875 -5.863 1.00 50.38 334 VAL B C 1
ATOM 2190 O O . VAL B 1 132 ? -5.555 -35.802 -5.528 1.00 50.28 334 VAL B O 1
ATOM 2194 N N . VAL B 1 133 ? -5.462 -38.032 -5.989 1.00 35.72 335 VAL B N 1
ATOM 2195 C CA . VAL B 1 133 ? -4.041 -38.188 -5.783 1.00 40.85 335 VAL B CA 1
ATOM 2196 C C . VAL B 1 133 ? -3.462 -38.782 -7.050 1.00 46.10 335 VAL B C 1
ATOM 2197 O O . VAL B 1 133 ? -3.968 -39.775 -7.517 1.00 47.41 335 VAL B O 1
ATOM 2201 N N . LYS B 1 134 ? -2.381 -38.230 -7.563 1.00 41.83 336 LYS B N 1
ATOM 2202 C CA . LYS B 1 134 ? -1.740 -38.824 -8.675 1.00 44.19 336 LYS B CA 1
ATOM 2203 C C . LYS B 1 134 ? -0.444 -39.389 -8.205 1.00 50.25 336 LYS B C 1
ATOM 2204 O O . LYS B 1 134 ? 0.431 -38.641 -7.842 1.00 43.47 336 LYS B O 1
ATOM 2210 N N . LEU B 1 135 ? -0.296 -40.712 -8.221 1.00 45.24 337 LEU B N 1
ATOM 2211 C CA . LEU B 1 135 ? 0.959 -41.357 -7.803 1.00 41.18 337 LEU B CA 1
ATOM 2212 C C . LEU B 1 135 ? 1.945 -41.375 -8.929 1.00 37.44 337 LEU B C 1
ATOM 2213 O O . LEU B 1 135 ? 1.613 -41.258 -10.082 1.00 39.90 337 LEU B O 1
ATOM 2218 N N . SER B 1 136 ? 3.211 -41.464 -8.605 1.00 39.79 338 SER B N 1
ATOM 2219 C CA . SER B 1 136 ? 4.217 -41.588 -9.593 1.00 42.40 338 SER B CA 1
ATOM 2220 C C . SER B 1 136 ? 4.865 -42.997 -9.437 1.00 44.09 338 SER B C 1
ATOM 2221 O O . SER B 1 136 ? 4.772 -43.598 -8.405 1.00 44.06 338 SER B O 1
ATOM 2224 N N . ALA B 1 137 ? 5.634 -43.364 -10.435 1.00 45.91 339 ALA B N 1
ATOM 2225 C CA . ALA B 1 137 ? 6.449 -44.553 -10.461 1.00 51.92 339 ALA B CA 1
ATOM 2226 C C . ALA B 1 137 ? 7.862 -44.074 -10.546 1.00 53.38 339 ALA B C 1
ATOM 2227 O O . ALA B 1 137 ? 8.124 -42.872 -10.500 1.00 48.83 339 ALA B O 1
ATOM 2229 N N . VAL B 1 138 ? 8.798 -44.999 -10.704 1.00 49.95 340 VAL B N 1
ATOM 2230 C CA . VAL B 1 138 ? 10.204 -44.666 -11.004 1.00 51.49 340 VAL B CA 1
ATOM 2231 C C . VAL B 1 138 ? 10.496 -44.976 -12.448 1.00 56.30 340 VAL B C 1
ATOM 2232 O O . VAL B 1 138 ? 10.111 -46.036 -12.943 1.00 58.50 340 VAL B O 1
ATOM 2236 N N . CYS B 1 139 ? 11.221 -44.088 -13.119 1.00 55.03 341 CYS B N 1
ATOM 2237 C CA . CYS B 1 139 ? 11.467 -44.246 -14.551 1.00 49.90 341 CYS B CA 1
ATOM 2238 C C . CYS B 1 139 ? 12.190 -45.579 -14.807 1.00 63.83 341 CYS B C 1
ATOM 2239 O O . CYS B 1 139 ? 13.278 -45.805 -14.295 1.00 54.37 341 CYS B O 1
ATOM 2242 N N . MET B 1 140 ? 11.566 -46.433 -15.606 1.00 57.69 342 MET B N 1
ATOM 2243 C CA . MET B 1 140 ? 12.085 -47.788 -15.904 1.00 62.10 342 MET B CA 1
ATOM 2244 C C . MET B 1 140 ? 13.103 -47.744 -17.021 1.00 66.64 342 MET B C 1
ATOM 2245 O O . MET B 1 140 ? 13.725 -48.720 -17.272 1.00 70.07 342 MET B O 1
ATOM 2250 N N . GLU B 1 141 ? 13.280 -46.585 -17.659 1.00 63.41 343 GLU B N 1
ATOM 2251 C CA . GLU B 1 141 ? 14.286 -46.388 -18.686 1.00 69.12 343 GLU B CA 1
ATOM 2252 C C . GLU B 1 141 ? 15.571 -45.830 -18.096 1.00 65.66 343 GLU B C 1
ATOM 2253 O O . GLU B 1 141 ? 16.612 -46.377 -18.316 1.00 77.32 343 GLU B O 1
ATOM 2259 N N . CYS B 1 142 ? 15.520 -44.704 -17.406 1.00 58.98 344 CYS B N 1
ATOM 2260 C CA . CYS B 1 142 ? 16.746 -44.112 -16.887 1.00 61.31 344 CYS B CA 1
ATOM 2261 C C . CYS B 1 142 ? 17.028 -44.504 -15.474 1.00 64.64 344 CYS B C 1
ATOM 2262 O O . CYS B 1 142 ? 18.146 -44.272 -15.021 1.00 71.40 344 CYS B O 1
ATOM 2265 N N . HIS B 1 143 ? 16.030 -45.018 -14.737 1.00 65.78 345 HIS B N 1
ATOM 2266 C CA . HIS B 1 143 ? 16.230 -45.429 -13.337 1.00 68.84 345 HIS B CA 1
ATOM 2267 C C . HIS B 1 143 ? 16.623 -44.301 -12.387 1.00 75.05 345 HIS B C 1
ATOM 2268 O O . HIS B 1 143 ? 16.959 -44.588 -11.248 1.00 76.38 345 HIS B O 1
ATOM 2275 N N . ASN B 1 144 ? 16.508 -43.039 -12.825 1.00 80.29 346 ASN B N 1
ATOM 2276 C CA . ASN B 1 144 ? 16.924 -41.837 -12.048 1.00 82.85 346 ASN B CA 1
ATOM 2277 C C . ASN B 1 144 ? 15.861 -40.796 -11.711 1.00 81.55 346 ASN B C 1
ATOM 2278 O O . ASN B 1 144 ? 16.184 -39.912 -10.978 1.00 84.52 346 ASN B O 1
ATOM 2283 N N . ARG B 1 145 ? 14.627 -40.871 -12.227 1.00 79.75 347 ARG B N 1
ATOM 2284 C CA . ARG B 1 145 ? 13.651 -39.776 -12.100 1.00 64.54 347 ARG B CA 1
ATOM 2285 C C . ARG B 1 145 ? 12.308 -40.383 -11.778 1.00 66.56 347 ARG B C 1
ATOM 2286 O O . ARG B 1 145 ? 12.111 -41.582 -12.032 1.00 64.39 347 ARG B O 1
ATOM 2294 N N . LYS B 1 146 ? 11.414 -39.575 -11.182 1.00 54.10 348 LYS B N 1
ATOM 2295 C CA . LYS B 1 146 ? 10.024 -39.915 -10.977 1.00 52.34 348 LYS B CA 1
ATOM 2296 C C . LYS B 1 146 ? 9.412 -40.065 -12.385 1.00 52.73 348 LYS B C 1
ATOM 2297 O O . LYS B 1 146 ? 9.732 -39.334 -13.326 1.00 46.23 348 LYS B O 1
ATOM 2299 N N . ALA B 1 147 ? 8.538 -41.046 -12.527 1.00 48.49 349 ALA B N 1
ATOM 2300 C CA . ALA B 1 147 ? 7.851 -41.278 -13.782 1.00 44.78 349 ALA B CA 1
ATOM 2301 C C . ALA B 1 147 ? 6.394 -41.037 -13.625 1.00 38.58 349 ALA B C 1
ATOM 2302 O O . ALA B 1 147 ? 5.752 -41.610 -12.738 1.00 40.15 349 ALA B O 1
ATOM 2304 N N . SER B 1 148 ? 5.844 -40.286 -14.567 1.00 37.67 350 SER B N 1
ATOM 2305 C CA . SER B 1 148 ? 4.422 -40.005 -14.649 1.00 49.77 350 SER B CA 1
ATOM 2306 C C . SER B 1 148 ? 3.675 -40.510 -15.886 1.00 45.56 350 SER B C 1
ATOM 2307 O O . SER B 1 148 ? 2.464 -40.355 -15.972 1.00 44.23 350 SER B O 1
ATOM 2310 N N . PHE B 1 149 ? 4.400 -41.151 -16.793 1.00 44.17 351 PHE B N 1
ATOM 2311 C CA . PHE B 1 149 ? 3.847 -41.625 -18.054 1.00 48.67 351 PHE B CA 1
ATOM 2312 C C . PHE B 1 149 ? 4.096 -43.135 -18.303 1.00 51.95 351 PHE B C 1
ATOM 2313 O O . PHE B 1 149 ? 5.018 -43.724 -17.787 1.00 46.14 351 PHE B O 1
ATOM 2321 N N . THR B 1 150 ? 3.238 -43.714 -19.094 1.00 50.65 352 THR B N 1
ATOM 2322 C CA . THR B 1 150 ? 3.306 -45.121 -19.404 1.00 55.66 352 THR B CA 1
ATOM 2323 C C . THR B 1 150 ? 3.606 -45.176 -20.909 1.00 48.72 352 THR B C 1
ATOM 2324 O O . THR B 1 150 ? 2.855 -44.646 -21.697 1.00 51.40 352 THR B O 1
ATOM 2328 N N . TYR B 1 151 ? 4.753 -45.745 -21.237 1.00 46.32 353 TYR B N 1
ATOM 2329 C CA . TYR B 1 151 ? 5.205 -46.008 -22.589 1.00 54.26 353 TYR B CA 1
ATOM 2330 C C . TYR B 1 151 ? 4.887 -47.473 -22.964 1.00 55.48 353 TYR B C 1
ATOM 2331 O O . TYR B 1 151 ? 5.275 -48.386 -22.212 1.00 55.87 353 TYR B O 1
ATOM 2340 N N . ARG B 1 152 ? 4.225 -47.690 -24.097 1.00 54.23 354 ARG B N 1
ATOM 2341 C CA . ARG B 1 152 ? 4.018 -49.039 -24.612 1.00 58.19 354 ARG B CA 1
ATOM 2342 C C . ARG B 1 152 ? 5.287 -49.462 -25.342 1.00 65.69 354 ARG B C 1
ATOM 2343 O O . ARG B 1 152 ? 5.888 -48.658 -26.054 1.00 66.00 354 ARG B O 1
ATOM 2351 N N . THR B 1 153 ? 5.708 -50.711 -25.163 1.00 55.40 355 THR B N 1
ATOM 2352 C CA . THR B 1 153 ? 6.980 -51.130 -25.713 1.00 59.96 355 THR B CA 1
ATOM 2353 C C . THR B 1 153 ? 6.789 -52.099 -26.928 1.00 59.01 355 THR B C 1
ATOM 2354 O O . THR B 1 153 ? 7.754 -52.478 -27.518 1.00 65.07 355 THR B O 1
ATOM 2358 N N . VAL B 1 154 ? 5.563 -52.451 -27.263 1.00 53.92 356 VAL B N 1
ATOM 2359 C CA . VAL B 1 154 ? 5.282 -53.304 -28.353 1.00 65.24 356 VAL B CA 1
ATOM 2360 C C . VAL B 1 154 ? 4.415 -52.572 -29.329 1.00 77.04 356 VAL B C 1
ATOM 2361 O O . VAL B 1 154 ? 3.440 -51.909 -28.907 1.00 77.31 356 VAL B O 1
ATOM 2365 N N . LYS B 1 155 ? 4.729 -52.759 -30.622 1.00 73.65 357 LYS B N 1
ATOM 2366 C CA . LYS B 1 155 ? 4.010 -52.096 -31.707 1.00 66.17 357 LYS B CA 1
ATOM 2367 C C . LYS B 1 155 ? 2.557 -52.598 -31.614 1.00 63.16 357 LYS B C 1
ATOM 2368 O O . LYS B 1 155 ? 2.264 -53.738 -31.362 1.00 85.19 357 LYS B O 1
ATOM 2370 N N . SER B 1 156 ? 1.657 -51.665 -31.687 1.00 61.32 358 SER B N 1
ATOM 2371 C CA . SER B 1 156 ? 0.247 -51.893 -31.700 1.00 56.87 358 SER B CA 1
ATOM 2372 C C . SER B 1 156 ? -0.350 -50.503 -31.655 1.00 74.67 358 SER B C 1
ATOM 2373 O O . SER B 1 156 ? 0.320 -49.543 -31.243 1.00 78.86 358 SER B O 1
ATOM 2376 N N . ASP B 1 157 ? -1.612 -50.437 -32.060 1.00 74.15 359 ASP B N 1
ATOM 2377 C CA . ASP B 1 157 ? -2.374 -49.211 -32.100 1.00 73.91 359 ASP B CA 1
ATOM 2378 C C . ASP B 1 157 ? -3.789 -49.441 -31.633 1.00 68.32 359 ASP B C 1
ATOM 2379 O O . ASP B 1 157 ? -4.664 -48.580 -31.779 1.00 77.83 359 ASP B O 1
ATOM 2384 N N . GLU B 1 158 ? -3.990 -50.587 -31.005 1.00 61.85 360 GLU B N 1
ATOM 2385 C CA . GLU B 1 158 ? -5.165 -50.795 -30.154 1.00 77.21 360 GLU B CA 1
ATOM 2386 C C . GLU B 1 158 ? -5.016 -50.004 -28.832 1.00 72.28 360 GLU B C 1
ATOM 2387 O O . GLU B 1 158 ? -3.965 -50.091 -28.175 1.00 55.87 360 GLU B O 1
ATOM 2393 N N . ARG B 1 159 ? -6.063 -49.305 -28.424 1.00 66.14 361 ARG B N 1
ATOM 2394 C CA . ARG B 1 159 ? -5.983 -48.469 -27.266 1.00 67.79 361 ARG B CA 1
ATOM 2395 C C . ARG B 1 159 ? -5.833 -49.388 -26.084 1.00 70.58 361 ARG B C 1
ATOM 2396 O O . ARG B 1 159 ? -4.962 -49.185 -25.230 1.00 59.76 361 ARG B O 1
ATOM 2404 N N . LYS B 1 160 ? -6.739 -50.336 -26.001 1.00 63.03 362 LYS B N 1
ATOM 2405 C CA . LYS B 1 160 ? -6.753 -51.315 -24.923 1.00 57.39 362 LYS B CA 1
ATOM 2406 C C . LYS B 1 160 ? -5.944 -52.531 -25.349 1.00 64.87 362 LYS B C 1
ATOM 2407 O O . LYS B 1 160 ? -6.142 -53.078 -26.427 1.00 76.73 362 LYS B O 1
ATOM 2413 N N . LEU B 1 161 ? -4.976 -52.885 -24.528 1.00 62.23 363 LEU B N 1
ATOM 2414 C CA . LEU B 1 161 ? -4.037 -53.945 -24.779 1.00 51.86 363 LEU B CA 1
ATOM 2415 C C . LEU B 1 161 ? -3.494 -54.354 -23.384 1.00 60.16 363 LEU B C 1
ATOM 2416 O O . LEU B 1 161 ? -2.574 -53.705 -22.844 1.00 65.51 363 LEU B O 1
ATOM 2421 N N . VAL B 1 162 ? -4.109 -55.390 -22.803 1.00 60.66 364 VAL B N 1
ATOM 2422 C CA . VAL B 1 162 ? -3.835 -55.868 -21.460 1.00 50.83 364 VAL B CA 1
ATOM 2423 C C . VAL B 1 162 ? -2.475 -56.504 -21.372 1.00 55.72 364 VAL B C 1
ATOM 2424 O O . VAL B 1 162 ? -2.061 -57.151 -22.294 1.00 65.79 364 VAL B O 1
ATOM 2428 N N . GLY B 1 163 ? -1.708 -56.160 -20.331 1.00 55.96 365 GLY B N 1
ATOM 2429 C CA . GLY B 1 163 ? -0.340 -56.652 -20.196 1.00 48.12 365 GLY B CA 1
ATOM 2430 C C . GLY B 1 163 ? 0.417 -55.956 -19.071 1.00 51.11 365 GLY B C 1
ATOM 2431 O O . GLY B 1 163 ? -0.115 -55.088 -18.377 1.00 58.21 365 GLY B O 1
ATOM 2432 N N . GLY B 1 164 ? 1.686 -56.300 -18.982 1.00 46.27 366 GLY B N 1
ATOM 2433 C CA . GLY B 1 164 ? 2.516 -56.062 -17.849 1.00 40.46 366 GLY B CA 1
ATOM 2434 C C . GLY B 1 164 ? 3.779 -55.514 -18.390 1.00 46.53 366 GLY B C 1
ATOM 2435 O O . GLY B 1 164 ? 3.771 -54.836 -19.439 1.00 56.11 366 GLY B O 1
ATOM 2436 N N . SER B 1 165 ? 4.862 -55.682 -17.624 1.00 47.37 367 SER B N 1
ATOM 2437 C CA . SER B 1 165 ? 6.137 -55.054 -17.960 1.00 48.90 367 SER B CA 1
ATOM 2438 C C . SER B 1 165 ? 6.754 -55.473 -19.266 1.00 54.29 367 SER B C 1
ATOM 2439 O O . SER B 1 165 ? 7.757 -54.916 -19.688 1.00 57.18 367 SER B O 1
ATOM 2442 N N . ASP B 1 166 ? 6.247 -56.545 -19.847 1.00 66.28 368 ASP B N 1
ATOM 2443 C CA . ASP B 1 166 ? 6.674 -56.979 -21.190 1.00 65.18 368 ASP B CA 1
ATOM 2444 C C . ASP B 1 166 ? 6.243 -56.039 -22.271 1.00 58.08 368 ASP B C 1
ATOM 2445 O O . ASP B 1 166 ? 6.867 -55.984 -23.309 1.00 60.49 368 ASP B O 1
ATOM 2450 N N . MET B 1 167 ? 5.093 -55.415 -22.059 1.00 51.95 369 MET B N 1
ATOM 2451 C CA . MET B 1 167 ? 4.453 -54.584 -23.046 1.00 57.62 369 MET B CA 1
ATOM 2452 C C . MET B 1 167 ? 4.470 -53.088 -22.701 1.00 62.91 369 MET B C 1
ATOM 2453 O O . MET B 1 167 ? 4.240 -52.277 -23.608 1.00 56.61 369 MET B O 1
ATOM 2458 N N . TYR B 1 168 ? 4.676 -52.773 -21.417 1.00 64.50 370 TYR B N 1
ATOM 2459 C CA . TYR B 1 168 ? 4.686 -51.393 -20.945 1.00 58.23 370 TYR B CA 1
ATOM 2460 C C . TYR B 1 168 ? 5.801 -51.133 -19.970 1.00 55.34 370 TYR B C 1
ATOM 2461 O O . TYR B 1 168 ? 6.254 -52.014 -19.236 1.00 56.20 370 TYR B O 1
ATOM 2470 N N . MET B 1 169 ? 6.209 -49.876 -19.928 1.00 56.92 371 MET B N 1
ATOM 2471 C CA . MET B 1 169 ? 7.122 -49.385 -18.893 1.00 55.05 371 MET B CA 1
ATOM 2472 C C . MET B 1 169 ? 6.718 -47.954 -18.485 1.00 57.93 371 MET B C 1
ATOM 2473 O O . MET B 1 169 ? 6.068 -47.228 -19.255 1.00 52.62 371 MET B O 1
ATOM 2478 N N . SER B 1 170 ? 6.952 -47.609 -17.236 1.00 54.53 372 SER B N 1
ATOM 2479 C CA . SER B 1 170 ? 6.627 -46.247 -16.759 1.00 61.01 372 SER B CA 1
ATOM 2480 C C . SER B 1 170 ? 7.893 -45.439 -16.926 1.00 50.26 372 SER B C 1
ATOM 2481 O O . SER B 1 170 ? 8.994 -45.951 -16.696 1.00 53.96 372 SER B O 1
ATOM 2484 N N . VAL B 1 171 ? 7.749 -44.240 -17.451 1.00 49.93 373 VAL B N 1
ATOM 2485 C CA . VAL B 1 171 ? 8.903 -43.392 -17.776 1.00 56.63 373 VAL B CA 1
ATOM 2486 C C . VAL B 1 171 ? 8.687 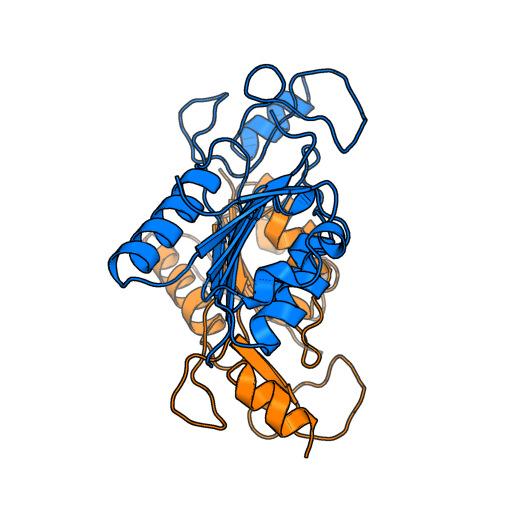-41.917 -17.392 1.00 54.57 373 VAL B C 1
ATOM 2487 O O . VAL B 1 171 ? 7.537 -41.428 -17.297 1.00 52.56 373 VAL B O 1
ATOM 2491 N N . CYS B 1 172 ? 9.812 -41.229 -17.204 1.00 57.46 374 CYS B N 1
ATOM 2492 C CA . CYS B 1 172 ? 9.813 -39.813 -16.952 1.00 55.72 374 CYS B CA 1
ATOM 2493 C C . CYS B 1 172 ? 9.546 -39.157 -18.268 1.00 53.23 374 CYS B C 1
ATOM 2494 O O . CYS B 1 172 ? 9.484 -39.756 -19.346 1.00 59.10 374 CYS B O 1
ATOM 2497 N N . ARG B 1 173 ? 9.260 -37.903 -18.152 1.00 54.86 375 ARG B N 1
ATOM 2498 C CA . ARG B 1 173 ? 8.912 -37.136 -19.330 1.00 50.21 375 ARG B CA 1
ATOM 2499 C C . ARG B 1 173 ? 9.965 -37.215 -20.419 1.00 47.21 375 ARG B C 1
ATOM 2500 O O . ARG B 1 173 ? 9.639 -37.316 -21.623 1.00 50.51 375 ARG B O 1
ATOM 2508 N N . SER B 1 174 ? 11.184 -36.916 -20.061 1.00 48.63 376 SER B N 1
ATOM 2509 C CA . SER B 1 174 ? 12.181 -36.896 -21.152 1.00 52.33 376 SER B CA 1
ATOM 2510 C C . SER B 1 174 ? 12.539 -38.273 -21.743 1.00 55.64 376 SER B C 1
ATOM 2511 O O . SER B 1 174 ? 12.769 -38.349 -22.934 1.00 61.96 376 SER B O 1
ATOM 2514 N N . CYS B 1 175 ? 12.521 -39.345 -20.946 1.00 55.05 377 CYS B N 1
ATOM 2515 C CA . CYS B 1 175 ? 12.671 -40.683 -21.529 1.00 54.97 377 CYS B CA 1
ATOM 2516 C C . CYS B 1 175 ? 11.486 -41.005 -22.434 1.00 60.61 377 CYS B C 1
ATOM 2517 O O . CYS B 1 175 ? 11.673 -41.597 -23.484 1.00 61.85 377 CYS B O 1
ATOM 2520 N N . TYR B 1 176 ? 10.273 -40.613 -22.075 1.00 53.05 378 TYR B N 1
ATOM 2521 C CA . TYR B 1 176 ? 9.160 -40.821 -23.022 1.00 53.21 378 TYR B CA 1
ATOM 2522 C C . TYR B 1 176 ? 9.451 -40.239 -24.400 1.00 63.82 378 TYR B C 1
ATOM 2523 O O . TYR B 1 176 ? 9.191 -40.873 -25.421 1.00 71.02 378 TYR B O 1
ATOM 2532 N N . GLU B 1 177 ? 9.987 -39.021 -24.427 1.00 68.62 379 GLU B N 1
ATOM 2533 C CA . GLU B 1 177 ? 10.316 -38.319 -25.684 1.00 78.95 379 GLU B CA 1
ATOM 2534 C C . GLU B 1 177 ? 11.417 -39.019 -26.474 1.00 74.39 379 GLU B C 1
ATOM 2535 O O . GLU B 1 177 ? 11.271 -39.282 -27.673 1.00 72.91 379 GLU B O 1
ATOM 2541 N N . THR B 1 178 ? 12.497 -39.333 -25.772 1.00 71.32 380 THR B N 1
ATOM 2542 C CA . THR B 1 178 ? 13.648 -40.047 -26.331 1.00 68.40 380 THR B CA 1
ATOM 2543 C C . THR B 1 178 ? 13.220 -41.335 -27.004 1.00 76.81 380 THR B C 1
ATOM 2544 O O . THR B 1 178 ? 13.533 -41.578 -28.134 1.00 88.16 380 THR B O 1
ATOM 2548 N N . LYS B 1 179 ? 12.454 -42.136 -26.306 1.00 78.70 381 LYS B N 1
ATOM 2549 C CA . LYS B 1 179 ? 12.082 -43.411 -26.847 1.00 75.59 381 LYS B CA 1
ATOM 2550 C C . LYS B 1 179 ? 11.187 -43.245 -28.020 1.00 78.61 381 LYS B C 1
ATOM 2551 O O . LYS B 1 179 ? 11.273 -44.021 -28.958 1.00 102.19 381 LYS B O 1
ATOM 2557 N N . ARG B 1 180 ? 10.331 -42.238 -27.968 1.00 75.32 382 ARG B N 1
ATOM 2558 C CA . ARG B 1 180 ? 9.421 -41.965 -29.050 1.00 72.65 382 ARG B CA 1
ATOM 2559 C C . ARG B 1 180 ? 10.195 -41.667 -30.355 1.00 81.47 382 ARG B C 1
ATOM 2560 O O . ARG B 1 180 ? 9.823 -42.137 -31.430 1.00 85.68 382 ARG B O 1
ATOM 2568 N N . ASN B 1 181 ? 11.284 -40.918 -30.258 1.00 89.01 383 ASN B N 1
ATOM 2569 C CA . ASN B 1 181 ? 12.230 -40.766 -31.404 1.00 103.01 383 ASN B CA 1
ATOM 2570 C C . ASN B 1 181 ? 12.880 -41.997 -32.061 1.00 109.45 383 ASN B C 1
ATOM 2571 O O . ASN B 1 181 ? 12.625 -42.270 -33.249 1.00 116.72 383 ASN B O 1
ATOM 2576 N N . MET B 1 182 ? 13.657 -42.751 -31.278 1.00 102.11 384 MET B N 1
ATOM 2577 C CA . MET B 1 182 ? 14.226 -44.041 -31.703 1.00 101.06 384 MET B CA 1
ATOM 2578 C C . MET B 1 182 ? 13.160 -45.178 -31.726 1.00 101.85 384 MET B C 1
ATOM 2579 O O . MET B 1 182 ? 12.050 -45.080 -32.332 1.00 91.99 384 MET B O 1
#

Solvent-accessible surface area: 15064 Å² total; per-residue (Å²): 119,121,5,77,0,18,0,0,0,0,5,34,87,17,35,24,64,102,31,1,54,130,21,0,76,132,10,69,159,70,169,107,44,3,12,16,0,56,19,67,40,48,168,148,19,41,88,42,64,13,52,40,2,147,87,9,43,90,62,0,119,140,34,68,0,0,0,0,12,50,0,20,40,2,99,45,0,1,64,12,0,22,97,0,3,88,50,10,27,13,0,0,0,2,1,24,6,10,8,20,85,31,82,16,26,116,43,2,15,53,0,7,1,53,0,36,35,9,55,22,44,41,7,98,1,67,80,43,132,124,110,162,0,6,1,7,28,12,65,60,109,36,131,121,94,101,49,45,32,29,83,102,48,18,24,0,0,5,25,49,15,13,87,89,42,110,95,124,96,15,79,0,17,0,0,0,0,4,36,89,18,34,24,60,103,31,0,63,130,22,2,77,132,11,47,146,65,132,98,24,0,11,10,0,84,46,65,96,155,53,70,23,76,46,63,10,48,38,4,146,95,11,43,93,49,0,117,86,41,67,0,0,0,0,16,71,0,18,45,2,101,26,0,1,61,11,0,22,98,0,2,90,52,27,27,14,0,0,0,1,1,23,6,9,7,31,92,28,88,28,26,77,42,1,16,48,0,6,1,50,0,40,35,9,55,22,44,57,6,101,1,65,76,39,136,127,52,71,0,4,1,8,39,17,59,57,113,37,134,119,112,98,51,101,33,33,79,126,43,18,27,0,0,1,16,46,14,13,54,84,40,139,119,127

GO terms:
  GO:0005654 nucleoplasm (C, HTP)
  GO:0005634 nucleus (C, IDA)
  GO:0005829 cytosol (C, IDA)
  GO:0004797 thymidine kinase activity (F, IMP)
  GO:0010139 pyrimidine deoxyribonucleotide salvage (P, IMP)
  GO:0006220 pyrimidine nucleotide metabolic process (P, IMP)

Sequence (334 aa):
AHGRIELIIGPMFAGKTTELMRRVQRHKHAQRSCYIIKYTGDTLTANVSVSNLHDVGDEWRKYDVIAVDEGQFFPDVAAFCSKAADSGKVVIVSALDADYLQEPFEEICLLVSRADSVVKLSAVCMECHNRKASFTYRTVKSDERKLVGGSDMYMSSVCRSCYETKRNMHGRIELIIGPMFAGKTTELMRRVQRHKHAQRSCYIIKYTGALTANVSVSNLHDVGDEWRKYDVIAVDEGQFFPDVAAFCSKAADSGKVVIVSALDADYLQEPFEEICLLVSRADSVVKLSAVCMECHNRKASFTYRTVKSDERKLVGGSDMYMSVCRSCYETKRNM

Radius of gyration: 20.38 Å; Cα contacts (8 Å, |Δi|>4): 778; chains: 2; bounding box: 52×52×44 Å

CATH classification: 3.40.50.300 (+1 more: 3.30.60.20)

Nearest PDB structures (foldseek):
  5fuw-assembly1_A  TM=1.006E+00  e=1.816E-36  Trypanosoma brucei
  5fuv-assembly1_A-2  TM=1.005E+00  e=6.839E-35  Trypanosoma brucei
  5fuy-assembly2_F-2  TM=9.902E-01  e=2.913E-33  Trypanosoma brucei
  5fuw-assembly1_B-2  TM=9.907E-01  e=5.731E-33  Trypanosoma brucei
  5fuy-assembly2_E-2  TM=9.842E-01  e=8.289E-33  Trypanosoma brucei

Foldseek 3Di:
DQFFEAEEEFAPQQCQVVVLVVVVVVVVVVVWAEEEEEDAVAPPHHYDHYQEDVVCPCVLVVGQEYEYEQQLRYPCRLVVSVVSRVVRHHYYYYHYQAFQVRDGSVSVVSVVVRGPYYHYGWHAAPPPRPDTFGHKHFDDDDDPRDDHDHPVTITTHHPVVSVVVVVD/DFFEAEEEFAPQQCLVVVLVVVVVVVVVVQWAEEEEEEDCNRYYYDYYQEDVVCPCVVVVGQEYEYEQQLSYPCNLVVRVVQRVVRHYYYYYHYQAFQVRDGSVSVVSSVVRGPYYHYGWHAAPVPRPDTFGHKHFDDDDDDRDDDDDPVGITTHHDVVSVVVVVD